Protein AF-A0A820IJF0-F1 (afdb_monomer_lite)

Radius of gyration: 36.73 Å; chains: 1; bounding box: 76×31×96 Å

Secondary structure (DSSP, 8-state):
--HHHH----------S--HHHHHHHHHTTS-S---SS----HHHHHHS--PPPSS------EEPPP------TTTTTTTS-HHHHHHHHHHHHHHHHHHHHHHHHH-TTGGGS-HHHHHHHHHHHHHHHHHT---S-----HHHHHHHHHHHHHHHHHHHHHHHHHHHHHHHHHHTT----THHHHTT-S-GGGEE---S---

pLDDT: mean 74.42, std 12.14, range [36.75, 90.94]

Organism: NCBI:txid392033

InterPro domains:
  IPR001320 Ionotropic glutamate receptor, C-terminal [PF00060] (83-187)
  IPR015683 Ionotropic glutamate receptor [PTHR18966] (17-190)

Structure (mmCIF, N/CA/C/O backbone):
data_AF-A0A820IJF0-F1
#
_entry.id   AF-A0A820IJF0-F1
#
loop_
_atom_site.group_PDB
_atom_site.id
_atom_site.type_symbol
_atom_site.label_atom_id
_atom_site.label_alt_id
_atom_site.label_comp_id
_atom_site.label_asym_id
_atom_site.label_entity_id
_atom_site.label_seq_id
_atom_site.pdbx_PDB_ins_code
_atom_site.Cartn_x
_atom_site.Cartn_y
_atom_site.Cartn_z
_atom_site.occupancy
_atom_site.B_iso_or_equiv
_atom_site.auth_seq_id
_atom_site.auth_comp_id
_atom_site.auth_asym_id
_atom_site.auth_atom_id
_atom_site.pdbx_PDB_model_num
ATOM 1 N N . LEU A 1 1 ? 43.095 -6.327 -26.801 1.00 54.34 1 LEU A N 1
ATOM 2 C CA . LEU A 1 1 ? 42.918 -7.787 -26.597 1.00 54.34 1 LEU A CA 1
ATOM 3 C C . LEU A 1 1 ? 42.281 -8.586 -27.766 1.00 54.34 1 LEU A C 1
ATOM 5 O O . LEU A 1 1 ? 42.379 -9.802 -27.696 1.00 54.34 1 LEU A O 1
ATOM 9 N N . PRO A 1 2 ? 41.732 -8.006 -28.858 1.00 56.22 2 PRO A N 1
ATOM 10 C CA . PRO A 1 2 ? 41.415 -8.774 -30.084 1.00 56.22 2 PRO A CA 1
ATOM 11 C C . PRO A 1 2 ? 42.527 -8.739 -31.156 1.00 56.22 2 PRO A C 1
ATOM 13 O O . PRO A 1 2 ? 42.764 -9.736 -31.829 1.00 56.22 2 PRO A O 1
ATOM 16 N N . GLN A 1 3 ? 43.290 -7.642 -31.241 1.00 56.78 3 GLN A N 1
ATOM 17 C CA . GLN A 1 3 ? 44.380 -7.449 -32.219 1.00 56.78 3 GLN A CA 1
ATOM 18 C C . GLN A 1 3 ? 45.473 -8.528 -32.128 1.00 56.78 3 GLN A C 1
ATOM 20 O O . GLN A 1 3 ? 45.912 -9.077 -33.132 1.00 56.78 3 GLN A O 1
ATOM 25 N N . LYS A 1 4 ? 45.842 -8.920 -30.899 1.00 57.88 4 LYS A N 1
ATOM 26 C CA . LYS A 1 4 ? 46.852 -9.960 -30.639 1.00 57.88 4 LYS A CA 1
ATOM 27 C C . LYS A 1 4 ? 46.418 -11.364 -31.099 1.00 57.88 4 LYS A C 1
ATOM 29 O O . LYS A 1 4 ? 47.271 -12.225 -31.264 1.00 57.88 4 LYS A O 1
ATOM 34 N N . LYS A 1 5 ? 45.113 -11.604 -31.291 1.00 65.81 5 LYS A N 1
ATOM 35 C CA . LYS A 1 5 ? 44.567 -12.895 -31.745 1.00 65.81 5 LYS A CA 1
ATOM 36 C C . LYS A 1 5 ? 44.461 -13.012 -33.267 1.00 65.81 5 LYS A C 1
ATOM 38 O O . LYS A 1 5 ? 44.467 -14.129 -33.763 1.00 65.81 5 LYS A O 1
ATOM 43 N N . MET A 1 6 ? 44.337 -11.896 -33.985 1.00 70.38 6 MET A N 1
ATOM 44 C CA . MET A 1 6 ? 44.054 -11.895 -35.427 1.00 70.38 6 MET A CA 1
ATOM 45 C C . MET A 1 6 ? 45.295 -11.663 -36.304 1.00 70.38 6 MET A C 1
ATOM 47 O O . MET A 1 6 ? 45.209 -11.807 -37.516 1.00 70.38 6 MET A O 1
ATOM 51 N N . GLY A 1 7 ? 46.449 -11.334 -35.713 1.00 76.25 7 GLY A N 1
ATOM 52 C CA . GLY A 1 7 ? 47.736 -11.328 -36.419 1.00 76.25 7 GLY A CA 1
ATOM 53 C C . GLY A 1 7 ? 47.941 -10.203 -37.444 1.00 76.25 7 GLY A C 1
ATOM 54 O O . GLY A 1 7 ? 48.924 -10.251 -38.175 1.00 76.25 7 GLY A O 1
ATOM 55 N N . PHE A 1 8 ? 47.065 -9.192 -37.491 1.00 80.56 8 PHE A N 1
ATOM 56 C CA . PHE A 1 8 ? 47.206 -8.020 -38.363 1.00 80.56 8 PHE A CA 1
ATOM 57 C C . PHE A 1 8 ? 47.509 -6.739 -37.573 1.00 80.56 8 PHE A C 1
ATOM 59 O O . PHE A 1 8 ? 47.164 -6.625 -36.393 1.00 80.56 8 PHE A O 1
ATOM 66 N N . ILE A 1 9 ? 48.143 -5.767 -38.238 1.00 81.06 9 ILE A N 1
ATOM 67 C CA . ILE A 1 9 ? 48.433 -4.431 -37.700 1.00 81.06 9 ILE A CA 1
ATOM 68 C C . ILE A 1 9 ? 47.353 -3.469 -38.228 1.00 81.06 9 ILE A C 1
ATOM 70 O O . ILE A 1 9 ? 47.373 -3.154 -39.416 1.00 81.06 9 ILE A O 1
ATOM 74 N N . PRO A 1 10 ? 46.385 -3.026 -37.403 1.00 81.12 10 PRO A N 1
ATOM 75 C CA . PRO A 1 10 ? 45.342 -2.105 -37.851 1.00 81.12 10 PRO A CA 1
ATOM 76 C C . PRO A 1 10 ? 45.850 -0.664 -37.955 1.00 81.12 10 PRO A C 1
ATOM 78 O O . PRO A 1 10 ? 46.514 -0.181 -37.038 1.00 81.12 10 PRO A O 1
ATOM 81 N N . ASN A 1 11 ? 45.430 0.052 -39.001 1.00 85.44 11 ASN A N 1
ATOM 82 C CA . ASN A 1 11 ? 45.408 1.514 -38.999 1.00 85.44 11 ASN A CA 1
ATOM 83 C C . ASN A 1 11 ? 44.021 1.980 -38.524 1.00 85.44 11 ASN A C 1
ATOM 85 O O . ASN A 1 11 ? 43.016 1.645 -39.147 1.00 85.44 11 ASN A O 1
ATOM 89 N N . ILE A 1 12 ? 43.954 2.675 -37.385 1.00 84.44 12 ILE A N 1
ATOM 90 C CA . ILE A 1 12 ? 42.685 3.046 -36.743 1.00 84.44 12 ILE A CA 1
ATOM 91 C C . ILE A 1 12 ? 42.437 4.533 -36.961 1.00 84.44 12 ILE A C 1
ATOM 93 O O . ILE A 1 12 ? 43.148 5.369 -36.406 1.00 84.44 12 ILE A O 1
ATOM 97 N N . GLU A 1 13 ? 41.380 4.853 -37.700 1.00 85.50 13 GLU A N 1
ATOM 98 C CA . GLU A 1 13 ? 40.914 6.224 -37.891 1.00 85.50 13 GLU A CA 1
ATOM 99 C C . GLU A 1 13 ? 39.589 6.449 -37.159 1.00 85.50 13 GLU A C 1
ATOM 101 O O . GLU A 1 13 ? 38.641 5.671 -37.278 1.00 85.50 13 GLU A O 1
ATOM 106 N N . LEU A 1 14 ? 39.522 7.529 -36.376 1.00 84.25 14 LEU A N 1
ATOM 107 C CA . LEU A 1 14 ? 38.300 7.940 -35.690 1.00 84.25 14 LEU A CA 1
ATOM 108 C C . LEU A 1 14 ? 37.485 8.843 -36.613 1.00 84.25 14 LEU A C 1
ATOM 110 O O . LEU A 1 14 ? 37.843 9.994 -36.855 1.00 84.25 14 LEU A O 1
ATOM 114 N N . ILE A 1 15 ? 36.363 8.323 -37.100 1.00 80.38 15 ILE A N 1
ATOM 115 C CA . ILE A 1 15 ? 35.443 9.079 -37.948 1.00 80.38 15 ILE A CA 1
ATOM 116 C C . ILE A 1 15 ? 34.428 9.788 -37.049 1.00 80.38 15 ILE A C 1
ATOM 118 O O . ILE A 1 15 ? 33.560 9.152 -36.452 1.00 80.38 15 ILE A O 1
ATOM 122 N N . SER A 1 16 ? 34.523 11.115 -36.956 1.00 74.50 16 SER A N 1
ATOM 123 C CA . SER A 1 16 ? 33.536 11.952 -36.272 1.00 74.50 16 SER A CA 1
ATOM 124 C C . SER A 1 16 ? 32.549 12.569 -37.272 1.00 74.50 16 SER A C 1
ATOM 126 O O . SER A 1 16 ? 32.881 12.821 -38.429 1.00 74.50 16 SER A O 1
ATOM 128 N N . ASN A 1 17 ? 31.313 12.810 -36.822 1.00 76.19 17 ASN A N 1
ATOM 129 C CA . ASN A 1 17 ? 30.288 13.558 -37.563 1.00 76.19 17 ASN A CA 1
ATOM 130 C C . ASN A 1 17 ? 29.801 12.926 -38.890 1.00 76.19 17 ASN A C 1
ATOM 132 O O . ASN A 1 17 ? 29.527 13.625 -39.866 1.00 76.19 17 ASN A O 1
ATOM 136 N N . ARG A 1 18 ? 29.676 11.595 -38.940 1.00 78.00 18 ARG A N 1
ATOM 137 C CA . ARG A 1 18 ? 29.050 10.871 -40.061 1.00 78.00 18 ARG A CA 1
ATOM 138 C C . ARG A 1 18 ? 27.869 10.028 -39.592 1.00 78.00 18 ARG A C 1
ATOM 140 O O . ARG A 1 18 ? 27.821 9.589 -38.446 1.00 78.00 18 ARG A O 1
ATOM 147 N N . THR A 1 19 ? 26.907 9.796 -40.483 1.00 82.19 19 THR A N 1
ATOM 148 C CA . THR A 1 19 ? 25.753 8.933 -40.201 1.00 82.19 19 THR A CA 1
ATOM 149 C C . THR A 1 19 ? 26.123 7.460 -40.369 1.00 82.19 19 THR A C 1
ATOM 151 O O . THR A 1 19 ? 26.931 7.102 -41.227 1.00 82.19 19 THR A O 1
ATOM 154 N N . TYR A 1 20 ? 25.477 6.575 -39.608 1.00 80.56 20 TYR A N 1
ATOM 155 C CA . TYR A 1 20 ? 25.693 5.124 -39.705 1.00 80.56 20 TYR A CA 1
AT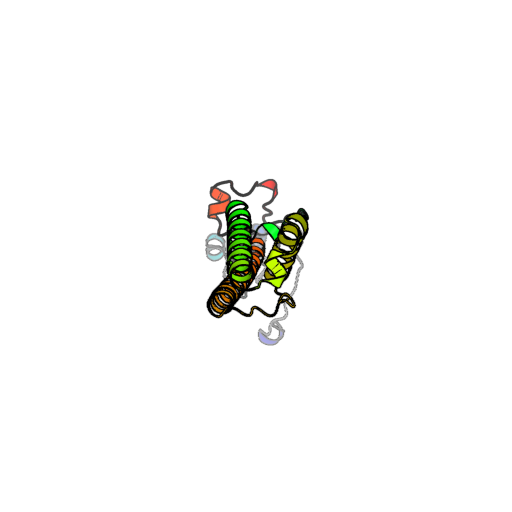OM 156 C C . TYR A 1 20 ? 25.466 4.546 -41.109 1.00 80.56 20 TYR A C 1
ATOM 158 O O . TYR A 1 20 ? 26.074 3.542 -41.464 1.00 80.56 20 TYR A O 1
ATOM 166 N N . THR A 1 21 ? 24.594 5.164 -41.910 1.00 80.31 21 THR A N 1
ATOM 167 C CA . THR A 1 21 ? 24.374 4.769 -43.308 1.00 80.31 21 THR A CA 1
ATOM 168 C C . THR A 1 21 ? 25.623 5.024 -44.145 1.00 80.31 21 THR A C 1
ATOM 170 O O . THR A 1 21 ? 26.098 4.112 -44.812 1.00 80.31 21 THR A O 1
ATOM 173 N N . SER A 1 22 ? 26.214 6.217 -44.017 1.00 83.06 22 SER A N 1
ATOM 174 C CA . SER A 1 22 ? 27.444 6.564 -44.735 1.00 83.06 22 SER A CA 1
ATOM 175 C C . SER A 1 22 ? 28.647 5.717 -44.308 1.00 83.06 22 SER A C 1
ATOM 177 O O . SER A 1 22 ? 29.531 5.468 -45.115 1.00 83.06 22 SER A O 1
ATOM 179 N N . LEU A 1 23 ? 28.673 5.224 -43.062 1.00 84.56 23 LEU A N 1
ATOM 180 C CA . LEU A 1 23 ? 29.701 4.282 -42.608 1.00 84.56 23 LEU A CA 1
ATOM 181 C C . LEU A 1 23 ? 29.607 2.940 -43.349 1.00 84.56 23 LEU A C 1
ATOM 183 O O . LEU A 1 23 ? 30.625 2.419 -43.788 1.00 84.56 23 LEU A O 1
ATOM 187 N N . GLY A 1 24 ? 28.396 2.405 -43.543 1.00 84.19 24 GLY A N 1
ATOM 188 C CA . GLY A 1 24 ? 28.200 1.176 -44.319 1.00 84.19 24 GLY A CA 1
ATOM 189 C C . GLY A 1 24 ? 28.651 1.318 -45.776 1.00 84.19 24 GLY A C 1
ATOM 190 O O . GLY A 1 24 ? 29.321 0.433 -46.296 1.00 84.19 24 GLY A O 1
ATOM 191 N N . GLU A 1 25 ? 28.359 2.462 -46.399 1.00 84.94 25 GLU A N 1
ATOM 192 C CA . GLU A 1 25 ? 28.761 2.760 -47.784 1.00 84.94 25 GLU A CA 1
ATOM 193 C C . GLU A 1 25 ? 30.285 2.856 -47.959 1.00 84.94 25 GLU A C 1
ATOM 195 O O . GLU A 1 25 ? 30.810 2.526 -49.018 1.00 84.94 25 GLU A O 1
ATOM 200 N N . LEU A 1 26 ? 31.025 3.286 -46.932 1.00 85.69 26 LEU A N 1
ATOM 201 C CA . LEU A 1 26 ? 32.489 3.339 -46.993 1.00 85.69 26 LEU A CA 1
ATOM 202 C C . LEU A 1 26 ? 33.128 1.942 -47.011 1.00 85.69 26 LEU A C 1
ATOM 204 O O . LEU A 1 26 ? 34.180 1.769 -47.623 1.00 85.69 26 LEU A O 1
ATOM 208 N N . VAL A 1 27 ? 32.495 0.957 -46.370 1.00 87.50 27 VAL A N 1
ATOM 209 C CA . VAL A 1 27 ? 32.927 -0.450 -46.437 1.00 87.50 27 VAL A CA 1
ATOM 210 C C . VAL A 1 27 ? 32.508 -1.072 -47.763 1.00 87.50 27 VAL A C 1
ATOM 212 O O . VAL A 1 27 ? 33.301 -1.768 -48.384 1.00 87.50 27 VAL A O 1
ATOM 215 N N . GLU A 1 28 ? 31.293 -0.776 -48.231 1.00 88.19 28 GLU A N 1
ATOM 216 C CA . GLU A 1 28 ? 30.792 -1.222 -49.540 1.00 88.19 28 GLU A CA 1
ATOM 217 C C . GLU A 1 28 ? 31.698 -0.745 -50.691 1.00 88.19 28 GLU A C 1
ATOM 219 O O . GLU A 1 28 ? 32.003 -1.512 -51.600 1.00 88.19 28 GLU A O 1
ATOM 224 N N . ASN A 1 29 ? 32.199 0.493 -50.611 1.00 89.12 29 ASN A N 1
ATOM 225 C CA . ASN A 1 29 ? 33.117 1.083 -51.591 1.00 89.12 29 ASN A CA 1
ATOM 226 C C . ASN A 1 29 ? 34.604 0.749 -51.348 1.00 89.12 29 ASN A C 1
ATOM 228 O O . ASN A 1 29 ? 35.468 1.370 -51.969 1.00 89.12 29 ASN A O 1
ATOM 232 N N . CYS A 1 30 ? 34.922 -0.184 -50.444 1.00 84.38 30 CYS A N 1
ATOM 233 C CA . CYS A 1 30 ? 36.290 -0.608 -50.115 1.00 84.38 30 CYS A CA 1
ATOM 234 C C . CYS A 1 30 ? 37.229 0.527 -49.648 1.00 84.38 30 CYS A C 1
ATOM 236 O O . CYS A 1 30 ? 38.439 0.455 -49.853 1.00 84.38 30 CYS A O 1
ATOM 238 N N . VAL A 1 31 ? 36.696 1.584 -49.022 1.00 86.69 31 VAL A N 1
ATOM 239 C CA . VAL A 1 31 ? 37.510 2.656 -48.414 1.00 86.69 31 VAL A CA 1
ATOM 240 C C . VAL A 1 31 ? 38.076 2.202 -47.065 1.00 86.69 31 VAL A C 1
ATOM 242 O O . VAL A 1 31 ? 39.203 2.547 -46.721 1.00 86.69 31 VAL A O 1
ATOM 245 N N . TYR A 1 32 ? 37.304 1.408 -46.318 1.00 86.81 32 TYR A N 1
ATOM 246 C CA . TYR A 1 32 ? 37.722 0.785 -45.062 1.00 86.81 32 TYR A CA 1
ATOM 247 C C . TYR A 1 32 ? 37.373 -0.705 -45.066 1.00 86.81 32 TYR A C 1
ATOM 249 O O . TYR A 1 32 ? 36.267 -1.076 -45.451 1.00 86.81 32 TYR A O 1
ATOM 257 N N . ASP A 1 33 ? 38.281 -1.547 -44.565 1.00 86.25 33 ASP A N 1
ATOM 258 C CA . ASP A 1 33 ? 38.076 -3.002 -44.526 1.00 86.25 33 ASP A CA 1
ATOM 259 C C . ASP A 1 33 ? 37.110 -3.439 -43.414 1.00 86.25 33 ASP A C 1
ATOM 261 O O . ASP A 1 33 ? 36.350 -4.395 -43.562 1.00 86.25 33 ASP A O 1
ATOM 265 N N . ILE A 1 34 ? 37.163 -2.764 -42.257 1.00 86.38 34 ILE A N 1
ATOM 266 C CA . ILE A 1 34 ? 36.396 -3.124 -41.059 1.00 86.38 34 ILE A CA 1
ATOM 267 C C . ILE A 1 34 ? 35.963 -1.856 -40.331 1.00 86.38 34 ILE A C 1
ATOM 269 O O . ILE A 1 34 ? 36.767 -0.959 -40.083 1.00 86.38 34 ILE A O 1
ATOM 273 N N . ILE A 1 35 ? 34.702 -1.828 -39.901 1.00 87.44 35 ILE A N 1
ATOM 274 C CA . ILE A 1 35 ? 34.180 -0.809 -38.989 1.00 87.44 35 ILE A CA 1
ATOM 275 C C . ILE A 1 35 ? 33.796 -1.460 -37.665 1.00 87.44 35 ILE A C 1
ATOM 277 O O . ILE A 1 35 ? 33.161 -2.513 -37.631 1.00 87.44 35 ILE A O 1
ATOM 281 N N . VAL A 1 36 ? 34.164 -0.805 -36.562 1.00 85.81 36 VAL A N 1
ATOM 282 C CA . VAL A 1 36 ? 33.840 -1.234 -35.199 1.00 85.81 36 VAL A CA 1
ATOM 283 C C . VAL A 1 36 ? 33.121 -0.096 -34.479 1.00 85.81 36 VAL A C 1
ATOM 285 O O . VAL A 1 36 ? 33.659 1.000 -34.357 1.00 85.81 36 VAL A O 1
ATOM 288 N N . GLY A 1 37 ? 31.910 -0.356 -33.991 1.00 83.50 37 GLY A N 1
ATOM 289 C CA . GLY A 1 37 ? 31.113 0.611 -33.237 1.00 83.50 37 GLY A CA 1
ATOM 290 C C . GLY A 1 37 ? 29.752 0.051 -32.828 1.00 83.50 37 GLY A C 1
ATOM 291 O O . GLY A 1 37 ? 29.425 -1.090 -33.157 1.00 83.50 37 GLY A O 1
ATOM 292 N N . ASP A 1 38 ? 28.956 0.868 -32.135 1.00 81.25 38 ASP A N 1
ATOM 293 C CA . ASP A 1 38 ? 27.549 0.572 -31.831 1.00 81.25 38 ASP A CA 1
ATOM 294 C C . ASP A 1 38 ? 26.711 0.683 -33.116 1.00 81.25 38 ASP A C 1
ATOM 296 O O . ASP A 1 38 ? 26.143 1.728 -33.439 1.00 81.25 38 ASP A O 1
ATOM 300 N N . ILE A 1 39 ? 26.738 -0.380 -33.922 1.00 82.31 39 ILE A N 1
ATOM 301 C CA . ILE A 1 39 ? 26.031 -0.469 -35.197 1.00 82.31 39 ILE A CA 1
ATOM 302 C C . ILE A 1 39 ? 24.960 -1.542 -35.076 1.00 82.31 39 ILE A C 1
ATOM 304 O O . ILE A 1 39 ? 25.240 -2.736 -34.998 1.00 82.31 39 ILE A O 1
ATOM 308 N N . THR A 1 40 ? 23.702 -1.111 -35.139 1.00 84.00 40 THR A N 1
ATOM 309 C CA . THR A 1 40 ? 22.573 -2.040 -35.195 1.00 84.00 40 THR A CA 1
ATOM 310 C C . THR A 1 40 ? 22.550 -2.781 -36.532 1.00 84.00 40 THR A C 1
ATOM 312 O O . THR A 1 40 ? 22.530 -2.161 -37.605 1.00 84.00 40 THR A O 1
ATOM 315 N N . VAL A 1 41 ? 22.506 -4.111 -36.450 1.00 84.19 41 VAL A N 1
ATOM 316 C CA . VAL A 1 41 ? 22.383 -5.008 -37.601 1.00 84.19 41 VAL A CA 1
ATOM 317 C C . VAL A 1 41 ? 20.938 -5.000 -38.094 1.00 84.19 41 VAL A C 1
ATOM 319 O O . VAL A 1 41 ? 20.037 -5.500 -37.425 1.00 84.19 41 VAL A O 1
ATOM 322 N N . THR A 1 42 ? 20.713 -4.437 -39.277 1.00 84.69 42 THR A N 1
ATOM 323 C CA . THR A 1 42 ? 19.405 -4.425 -39.948 1.00 84.69 42 THR A CA 1
ATOM 324 C C . THR A 1 42 ? 19.459 -5.248 -41.233 1.00 84.69 42 THR A C 1
ATOM 326 O O . THR A 1 42 ? 20.534 -5.439 -41.803 1.00 84.69 42 THR A O 1
ATOM 329 N N . ALA A 1 43 ? 18.306 -5.729 -41.712 1.00 86.50 43 ALA A N 1
ATOM 330 C CA . ALA A 1 43 ? 18.231 -6.537 -42.935 1.00 86.50 43 ALA A CA 1
ATOM 331 C C . ALA A 1 43 ? 18.833 -5.808 -44.151 1.00 86.50 43 ALA A C 1
ATOM 333 O O . ALA A 1 43 ? 19.700 -6.354 -44.824 1.00 86.50 43 ALA A O 1
ATOM 334 N N . VAL A 1 44 ? 18.467 -4.535 -44.341 1.00 86.69 44 VAL A N 1
ATOM 335 C CA . VAL A 1 44 ? 18.955 -3.684 -45.444 1.00 86.69 44 VAL A CA 1
ATOM 336 C C . VAL A 1 44 ? 20.476 -3.484 -45.401 1.00 86.69 44 VAL A C 1
ATOM 338 O O . VAL A 1 44 ? 21.118 -3.385 -46.440 1.00 86.69 44 VAL A O 1
ATOM 341 N N . ARG A 1 45 ? 21.085 -3.427 -44.207 1.00 85.12 45 ARG A N 1
ATOM 342 C CA . ARG A 1 45 ? 22.547 -3.291 -44.084 1.00 85.12 45 ARG A CA 1
ATOM 343 C C . ARG A 1 45 ? 23.271 -4.609 -44.324 1.00 85.12 45 ARG A C 1
ATOM 345 O O . ARG A 1 45 ? 24.342 -4.597 -44.916 1.00 85.12 45 ARG A O 1
ATOM 352 N N . ARG A 1 46 ? 22.697 -5.732 -43.883 1.00 87.31 46 ARG A N 1
ATOM 353 C CA . ARG A 1 46 ? 23.287 -7.067 -44.064 1.00 87.31 46 ARG A CA 1
ATOM 354 C C . ARG A 1 46 ? 23.349 -7.494 -45.536 1.00 87.31 46 ARG A C 1
ATOM 356 O O . ARG A 1 46 ? 24.1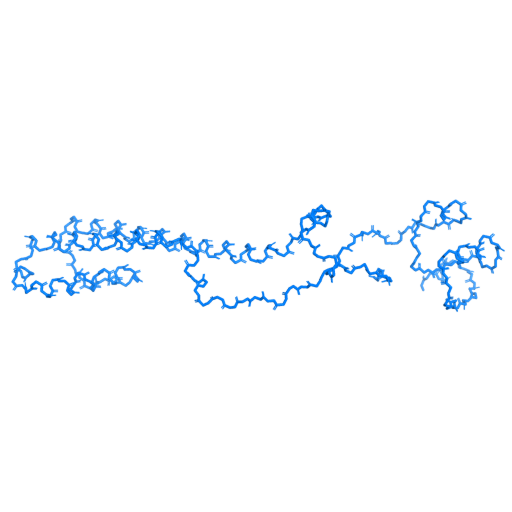94 -8.308 -45.880 1.00 87.31 46 ARG A O 1
ATOM 363 N N . GLU A 1 47 ? 22.485 -6.947 -46.388 1.00 87.94 47 GLU A N 1
ATOM 364 C CA . GLU A 1 47 ? 22.538 -7.170 -47.840 1.00 87.94 47 GLU A CA 1
ATOM 365 C C . GLU A 1 47 ? 23.768 -6.517 -48.493 1.00 87.94 47 GLU A C 1
ATOM 367 O O . GLU A 1 47 ? 24.313 -7.056 -49.450 1.00 87.94 47 GLU A O 1
ATOM 372 N N . LYS A 1 48 ? 24.229 -5.385 -47.947 1.00 86.06 48 LYS A N 1
ATOM 373 C CA . LYS A 1 48 ? 25.336 -4.594 -48.502 1.00 86.06 48 LYS A CA 1
ATOM 374 C C . LYS A 1 48 ? 26.697 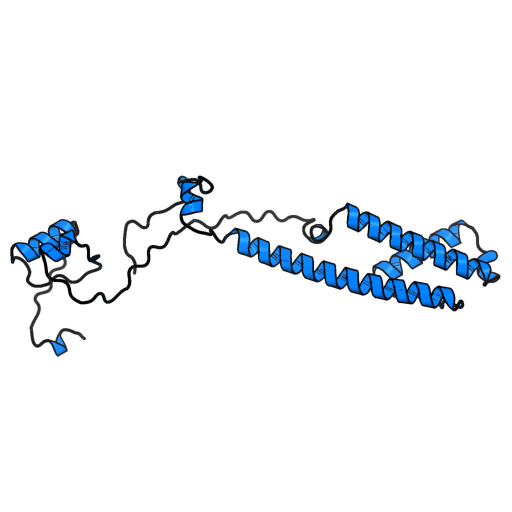-4.948 -47.912 1.00 86.06 48 LYS A C 1
ATOM 376 O O . LYS A 1 48 ? 27.701 -4.908 -48.612 1.00 86.06 48 LYS A O 1
ATOM 381 N N . VAL A 1 49 ? 26.743 -5.268 -46.617 1.00 88.25 49 VAL A N 1
ATOM 382 C CA . VAL A 1 49 ? 27.991 -5.550 -45.892 1.00 88.25 49 VAL A CA 1
ATOM 383 C C . VAL A 1 49 ? 27.835 -6.739 -44.942 1.00 88.25 49 VAL A C 1
ATOM 385 O O . VAL A 1 49 ? 26.780 -6.958 -44.341 1.00 88.25 49 VAL A O 1
ATOM 388 N N . GLY A 1 50 ? 28.913 -7.510 -44.780 1.00 88.06 50 GLY A N 1
ATOM 389 C CA . GLY A 1 50 ? 28.962 -8.635 -43.848 1.00 88.06 50 GLY A CA 1
ATOM 390 C C . GLY A 1 50 ? 29.025 -8.176 -42.388 1.00 88.06 50 GLY A C 1
ATOM 391 O O . GLY A 1 50 ? 29.781 -7.271 -42.047 1.00 88.06 50 GLY A O 1
ATOM 392 N N . PHE A 1 51 ? 28.260 -8.830 -41.510 1.00 88.69 51 PHE A N 1
ATOM 393 C CA . PHE A 1 51 ? 28.287 -8.590 -40.062 1.00 88.69 51 PHE A CA 1
ATOM 394 C C . PHE A 1 51 ? 28.744 -9.839 -39.312 1.00 88.69 51 PHE A C 1
ATOM 396 O O . PHE A 1 51 ? 28.340 -10.954 -39.648 1.00 88.69 51 PHE A O 1
ATOM 403 N N . SER A 1 52 ? 29.527 -9.645 -38.251 1.00 87.50 52 SER A N 1
ATOM 404 C CA . SER A 1 52 ? 29.811 -10.690 -37.268 1.00 87.50 52 SER A CA 1
ATOM 405 C C . SER A 1 52 ? 28.580 -10.996 -36.402 1.00 87.50 52 SER A C 1
ATOM 407 O O . SER A 1 52 ? 27.557 -10.305 -36.455 1.00 87.50 52 SER A O 1
ATOM 409 N N . GLN A 1 53 ? 28.666 -12.058 -35.595 1.00 84.56 53 GLN A N 1
ATOM 410 C CA . GLN A 1 53 ? 27.650 -12.333 -34.582 1.00 84.56 53 GLN A CA 1
ATOM 411 C C . GLN A 1 53 ? 27.574 -11.163 -33.590 1.00 84.56 53 GLN A C 1
ATOM 413 O O . GLN A 1 53 ? 28.601 -10.676 -33.113 1.00 84.56 53 GLN A O 1
ATOM 418 N N . GLY A 1 54 ? 26.350 -10.720 -33.294 1.00 79.31 54 GLY A N 1
ATOM 419 C CA . GLY A 1 54 ? 26.110 -9.638 -32.346 1.00 79.31 54 GLY A CA 1
ATOM 420 C C . GLY A 1 54 ? 26.668 -9.981 -30.966 1.00 79.31 54 GLY A C 1
ATOM 421 O O . GLY A 1 54 ? 26.451 -11.078 -30.460 1.00 79.31 54 GLY A O 1
ATOM 422 N N . ILE A 1 55 ? 27.396 -9.033 -30.377 1.00 76.12 55 ILE A N 1
ATOM 423 C CA . ILE A 1 55 ? 27.945 -9.151 -29.018 1.00 76.12 55 ILE A CA 1
ATOM 424 C C . ILE A 1 55 ? 26.870 -8.795 -27.976 1.00 76.12 55 ILE A C 1
ATOM 426 O O . ILE A 1 55 ? 26.897 -9.305 -26.860 1.00 76.12 55 ILE A O 1
ATOM 430 N N . PHE A 1 56 ? 25.904 -7.956 -28.366 1.00 76.81 56 PHE A N 1
ATOM 431 C CA . PHE A 1 56 ? 24.794 -7.505 -27.535 1.00 76.81 56 PHE A CA 1
ATOM 432 C C . PHE A 1 56 ? 23.456 -7.878 -28.172 1.00 76.81 56 PHE A C 1
ATOM 434 O O . PHE A 1 56 ? 23.256 -7.715 -29.378 1.00 76.81 56 PHE A O 1
ATOM 441 N N . GLU A 1 57 ? 22.530 -8.360 -27.349 1.00 73.00 57 GLU A N 1
ATOM 442 C CA . GLU A 1 57 ? 21.138 -8.544 -27.741 1.00 73.00 57 GLU A CA 1
ATOM 443 C C . GLU A 1 57 ? 20.397 -7.210 -27.610 1.00 73.00 57 GLU A C 1
ATOM 445 O O . GLU A 1 57 ? 20.253 -6.657 -26.516 1.00 73.00 57 GLU A O 1
ATOM 450 N N . ASN A 1 58 ? 19.906 -6.682 -28.732 1.00 66.88 58 ASN A N 1
ATOM 451 C CA . ASN A 1 58 ? 19.095 -5.471 -28.716 1.00 66.88 58 ASN A CA 1
ATOM 452 C C . ASN A 1 58 ? 17.738 -5.767 -28.066 1.00 66.88 58 ASN A C 1
ATOM 454 O O . ASN A 1 58 ? 16.878 -6.410 -28.664 1.00 66.88 58 ASN A O 1
ATOM 458 N N . SER A 1 59 ? 17.523 -5.237 -26.860 1.00 65.88 59 SER A N 1
ATOM 459 C CA . SER A 1 59 ? 16.200 -5.155 -26.236 1.00 65.88 59 SER A CA 1
ATOM 460 C C . SER A 1 59 ? 15.719 -3.708 -26.282 1.00 65.88 59 SER A C 1
ATOM 462 O O . SER A 1 59 ? 16.379 -2.808 -25.765 1.00 65.88 59 SER A O 1
ATOM 464 N N . LEU A 1 60 ? 14.572 -3.463 -26.920 1.00 70.12 60 LEU A N 1
ATOM 465 C CA . LEU A 1 60 ? 13.941 -2.145 -26.885 1.00 70.12 60 LEU A CA 1
ATOM 466 C C . LEU A 1 60 ? 13.484 -1.858 -25.454 1.00 70.12 60 LEU A C 1
ATOM 468 O O . LEU A 1 60 ? 12.726 -2.631 -24.868 1.00 70.12 60 LEU A O 1
ATOM 472 N N . ARG A 1 61 ? 13.940 -0.738 -24.894 1.00 66.19 61 ARG A N 1
ATOM 473 C CA . ARG A 1 61 ? 13.564 -0.285 -23.553 1.00 66.19 61 ARG A CA 1
ATOM 474 C C . ARG A 1 61 ? 12.978 1.111 -23.637 1.00 66.19 61 ARG A C 1
ATOM 476 O O . ARG A 1 61 ? 13.507 1.976 -24.327 1.00 66.19 61 ARG A O 1
ATOM 483 N N . ILE A 1 62 ? 11.881 1.319 -22.920 1.00 69.12 62 ILE A N 1
ATOM 484 C CA . ILE A 1 62 ? 11.228 2.620 -22.804 1.00 69.12 62 ILE A CA 1
ATOM 485 C C . ILE A 1 62 ? 11.697 3.251 -21.497 1.00 69.12 62 ILE A C 1
ATOM 487 O O . ILE A 1 62 ? 11.605 2.629 -20.438 1.00 69.12 62 ILE A O 1
ATOM 491 N N . VAL A 1 63 ? 12.196 4.482 -21.572 1.00 70.62 63 VAL A N 1
ATOM 492 C CA . VAL A 1 63 ? 12.616 5.259 -20.403 1.00 70.62 63 VAL A CA 1
ATOM 493 C C . VAL A 1 63 ? 11.589 6.358 -20.159 1.00 70.62 63 VAL A C 1
ATOM 495 O O . VAL A 1 63 ? 11.202 7.074 -21.081 1.00 70.62 63 VAL A O 1
ATOM 498 N N . MET A 1 64 ? 11.148 6.494 -18.909 1.00 66.81 64 MET A N 1
ATOM 499 C CA . MET A 1 64 ? 10.207 7.532 -18.500 1.00 66.81 64 MET A CA 1
ATOM 500 C C . MET A 1 64 ? 10.687 8.260 -17.249 1.00 66.81 64 MET A C 1
ATOM 502 O O . MET A 1 64 ? 11.376 7.694 -16.398 1.00 66.81 64 MET A O 1
ATOM 506 N N . GLN A 1 65 ? 10.276 9.517 -17.111 1.00 66.69 65 GLN A N 1
ATOM 507 C CA . GLN A 1 65 ? 10.547 10.292 -15.909 1.00 66.69 65 GLN A CA 1
ATOM 508 C C . GLN A 1 65 ? 9.683 9.795 -14.741 1.00 66.69 65 GLN A C 1
ATOM 510 O O . GLN A 1 65 ? 8.453 9.766 -14.835 1.00 66.69 65 GLN A O 1
ATOM 515 N N . LYS A 1 66 ? 10.321 9.459 -13.613 1.00 63.84 66 LYS A N 1
ATOM 516 C CA . LYS A 1 66 ? 9.624 9.143 -12.358 1.00 63.84 66 LYS A CA 1
ATOM 517 C C . LYS A 1 66 ? 8.775 10.341 -11.923 1.00 63.84 66 LYS A C 1
ATOM 519 O O . LYS A 1 66 ? 9.274 11.463 -11.856 1.00 63.84 66 LYS A O 1
ATOM 524 N N . THR A 1 67 ? 7.500 10.117 -11.610 1.00 62.12 67 THR A N 1
ATOM 525 C CA . THR A 1 67 ? 6.610 11.177 -11.118 1.00 62.12 67 THR A CA 1
ATOM 526 C C . THR A 1 67 ? 7.091 11.698 -9.756 1.00 62.12 67 THR A C 1
ATOM 528 O O . THR A 1 67 ? 7.233 10.894 -8.834 1.00 62.12 67 THR A O 1
ATOM 531 N N . PRO A 1 68 ? 7.320 13.016 -9.597 1.00 53.91 68 PRO A N 1
ATOM 532 C CA . PRO A 1 68 ? 7.912 13.577 -8.379 1.00 53.91 68 PRO A CA 1
ATOM 533 C C . PRO A 1 68 ? 6.930 13.791 -7.213 1.00 53.91 68 PRO A C 1
ATOM 535 O O . PRO A 1 68 ? 7.354 14.231 -6.151 1.00 53.91 68 PRO A O 1
ATOM 538 N N . TYR A 1 69 ? 5.639 13.480 -7.363 1.00 53.12 69 TYR A N 1
ATOM 539 C CA . TYR A 1 69 ? 4.637 13.805 -6.345 1.00 53.12 69 TYR A CA 1
ATOM 540 C C . TYR A 1 69 ? 4.072 12.562 -5.664 1.00 53.12 69 TYR A C 1
ATOM 542 O O . TYR A 1 69 ? 3.119 11.953 -6.144 1.00 53.12 69 TYR A O 1
ATOM 550 N N . THR A 1 70 ? 4.619 12.244 -4.494 1.00 59.81 70 THR A N 1
ATOM 551 C CA . THR A 1 70 ? 3.863 11.541 -3.458 1.00 59.81 70 THR A CA 1
ATOM 552 C C . THR A 1 70 ? 3.284 12.624 -2.554 1.00 59.81 70 THR A C 1
ATOM 554 O O . THR A 1 70 ? 4.009 13.207 -1.751 1.00 59.81 70 THR A O 1
ATOM 557 N N . GLN A 1 71 ? 2.006 12.969 -2.723 1.00 60.59 71 GLN A N 1
ATOM 558 C CA . GLN A 1 71 ? 1.332 13.816 -1.738 1.00 60.59 71 GLN A CA 1
ATOM 559 C C . GLN A 1 71 ? 1.320 13.063 -0.403 1.00 60.59 71 GLN A C 1
ATOM 561 O O . GLN A 1 71 ? 0.943 11.890 -0.359 1.00 60.59 71 GLN A O 1
ATOM 566 N N . ILE A 1 72 ? 1.791 13.714 0.662 1.00 63.44 72 ILE A N 1
ATOM 567 C CA . ILE A 1 72 ? 1.747 13.155 2.013 1.00 63.44 72 ILE A CA 1
ATOM 568 C C . ILE A 1 72 ? 0.293 13.235 2.462 1.00 63.44 72 ILE A C 1
ATOM 570 O O . ILE A 1 72 ? -0.206 14.308 2.794 1.00 63.44 72 ILE A O 1
ATOM 574 N N . ASP A 1 73 ? -0.394 12.103 2.418 1.00 73.56 73 ASP A N 1
ATOM 575 C CA . ASP A 1 73 ? -1.758 11.995 2.910 1.00 73.56 73 ASP A CA 1
ATOM 576 C C . ASP A 1 73 ? -1.710 11.692 4.413 1.00 73.56 73 ASP A C 1
ATOM 578 O O . ASP A 1 73 ? -1.328 10.598 4.832 1.00 73.56 73 ASP A O 1
ATOM 582 N N . LEU A 1 74 ? -2.050 12.688 5.235 1.00 76.25 74 LEU A N 1
ATOM 583 C CA . LEU A 1 74 ? -2.033 12.575 6.699 1.00 76.25 74 LEU A CA 1
ATOM 584 C C . LEU A 1 74 ? -3.017 11.514 7.212 1.00 76.25 74 LEU A C 1
ATOM 586 O O . LEU A 1 74 ? -2.832 10.999 8.309 1.00 76.25 74 LEU A O 1
ATOM 590 N N . LEU A 1 75 ? -4.032 11.161 6.417 1.00 80.12 75 LEU A N 1
ATOM 591 C CA . LEU A 1 75 ? -5.037 10.147 6.740 1.00 80.12 75 LEU A CA 1
ATOM 592 C C . LEU A 1 75 ? -4.790 8.820 6.006 1.00 80.12 75 LEU A C 1
ATOM 594 O O . LEU A 1 75 ? -5.654 7.942 6.020 1.00 80.12 75 LEU A O 1
ATOM 598 N N . ALA A 1 76 ? -3.602 8.623 5.418 1.00 76.50 76 ALA A N 1
ATOM 599 C CA . ALA A 1 76 ? -3.240 7.376 4.741 1.00 76.50 76 ALA A CA 1
ATOM 600 C C . ALA A 1 76 ? -3.383 6.138 5.643 1.00 76.50 76 ALA A C 1
ATOM 602 O O . ALA A 1 76 ? -3.655 5.048 5.149 1.00 76.50 76 ALA A O 1
ATOM 603 N N . PHE A 1 77 ? -3.249 6.308 6.961 1.00 77.25 77 PHE A N 1
ATOM 604 C CA . PHE A 1 77 ? -3.421 5.234 7.939 1.00 77.25 77 PHE A CA 1
ATOM 605 C C . PHE A 1 77 ? -4.880 4.763 8.089 1.00 77.25 77 PHE A C 1
ATOM 607 O O . PHE A 1 77 ? -5.108 3.639 8.514 1.00 77.25 77 PHE A O 1
ATOM 614 N N . LEU A 1 78 ? -5.880 5.574 7.724 1.00 79.94 78 LEU A N 1
ATOM 615 C CA . LEU A 1 78 ? -7.296 5.173 7.769 1.00 79.94 78 LEU A CA 1
ATOM 616 C C . LEU A 1 78 ? -7.753 4.459 6.498 1.00 79.94 78 LEU A C 1
ATOM 618 O O . LEU A 1 78 ? -8.771 3.773 6.519 1.00 79.94 78 LEU A O 1
ATOM 622 N N . ARG A 1 79 ? -6.994 4.595 5.408 1.00 79.12 79 ARG A N 1
ATOM 623 C CA . ARG A 1 79 ? -7.285 4.024 4.088 1.00 79.12 79 ARG A CA 1
ATOM 624 C C . ARG A 1 79 ? -7.490 2.498 4.040 1.00 79.12 79 ARG A C 1
ATOM 626 O O . ARG A 1 79 ? -8.333 2.082 3.246 1.00 79.12 79 ARG A O 1
ATOM 633 N N . PRO A 1 80 ? -6.819 1.672 4.873 1.00 80.31 80 PRO A N 1
ATOM 634 C CA . PRO A 1 80 ? -6.963 0.215 4.827 1.00 80.31 80 PRO A CA 1
ATOM 635 C C . PRO A 1 80 ? -8.384 -0.287 5.105 1.00 80.31 80 PRO A C 1
ATOM 637 O O . PRO A 1 80 ? -8.723 -1.409 4.724 1.00 80.31 80 PRO A O 1
ATOM 640 N N . PHE A 1 81 ? -9.218 0.526 5.765 1.00 83.00 81 PHE A N 1
ATOM 641 C CA . PHE A 1 81 ? -10.622 0.226 6.020 1.00 83.00 81 PHE A CA 1
ATOM 642 C C . PHE A 1 81 ? -11.532 1.357 5.546 1.00 83.00 81 PHE A C 1
ATOM 644 O O . PHE A 1 81 ? -11.286 2.539 5.762 1.00 83.00 81 PHE A O 1
ATOM 651 N N . THR A 1 82 ? -12.655 0.981 4.935 1.00 86.19 82 THR A N 1
ATOM 652 C CA . THR A 1 82 ? -13.701 1.947 4.575 1.00 86.19 82 THR A CA 1
ATOM 653 C C . THR A 1 82 ? -14.324 2.579 5.822 1.00 86.19 82 THR A C 1
ATOM 655 O O . THR A 1 82 ? -14.436 1.927 6.861 1.00 86.19 82 THR A O 1
ATOM 658 N N . LEU A 1 83 ? -14.810 3.820 5.708 1.00 85.75 83 LEU A N 1
ATOM 659 C CA . LEU A 1 83 ? -15.523 4.507 6.796 1.00 85.75 83 LEU A CA 1
ATOM 660 C C . LEU A 1 83 ? -16.692 3.678 7.356 1.00 85.75 83 LEU A C 1
ATOM 662 O O . LEU A 1 83 ? -16.909 3.658 8.563 1.00 85.75 83 LEU A O 1
ATOM 666 N N . ASN A 1 84 ? -17.393 2.929 6.501 1.00 89.50 84 ASN A N 1
ATOM 667 C CA . ASN A 1 84 ? -18.484 2.047 6.920 1.00 89.50 84 ASN A CA 1
ATOM 668 C C . ASN A 1 84 ? -18.004 0.935 7.865 1.00 89.50 84 ASN A C 1
ATOM 670 O O . ASN A 1 84 ? -18.681 0.630 8.843 1.00 89.50 84 ASN A O 1
ATOM 674 N N . LEU A 1 85 ? -16.830 0.349 7.603 1.00 89.94 85 LEU A N 1
ATOM 675 C CA . LEU A 1 85 ? -16.242 -0.669 8.477 1.00 89.94 85 LEU A CA 1
ATOM 676 C C . LEU A 1 85 ? -15.775 -0.067 9.801 1.00 89.94 85 LEU A C 1
ATOM 678 O O . LEU A 1 85 ? -16.005 -0.667 10.844 1.00 89.94 85 LEU A O 1
ATOM 682 N N . TRP A 1 86 ? -15.192 1.133 9.784 1.00 88.69 86 TRP A N 1
ATOM 683 C CA . TRP A 1 86 ? -14.838 1.847 11.014 1.00 88.69 86 TRP A CA 1
ATOM 684 C C . TRP A 1 86 ? -16.057 2.093 11.908 1.00 88.69 86 TRP A C 1
ATOM 686 O O . TRP A 1 86 ? -16.011 1.814 13.106 1.00 88.69 86 TRP A O 1
ATOM 696 N N . LEU A 1 87 ? -17.166 2.551 11.321 1.00 89.50 87 LEU A N 1
ATOM 697 C CA . LEU A 1 87 ? -18.427 2.734 12.040 1.00 89.50 87 LEU A CA 1
ATOM 698 C C . LEU A 1 87 ? -18.986 1.406 12.562 1.00 89.50 87 LEU A C 1
ATOM 700 O O . LEU A 1 87 ? -19.461 1.354 13.693 1.00 89.50 87 LEU A O 1
ATOM 704 N N . LEU A 1 88 ? -18.891 0.328 11.779 1.00 90.44 88 LEU A N 1
ATOM 705 C CA . LEU A 1 88 ? -19.327 -1.003 12.199 1.00 90.44 88 LEU A CA 1
ATOM 706 C C . LEU A 1 88 ? -18.506 -1.530 13.385 1.00 90.44 88 LEU A C 1
ATOM 708 O O . LEU A 1 88 ? -19.083 -2.074 14.327 1.00 90.44 88 LEU A O 1
ATOM 712 N N . ILE A 1 89 ? -17.182 -1.348 13.370 1.00 88.88 89 ILE A N 1
ATOM 713 C CA . ILE A 1 89 ? -16.292 -1.727 14.477 1.00 88.88 89 ILE A CA 1
ATOM 714 C C . ILE A 1 89 ? -16.679 -0.943 15.731 1.00 88.88 89 ILE A C 1
ATOM 716 O O . ILE A 1 89 ? -16.887 -1.551 16.777 1.00 88.88 89 ILE A O 1
ATOM 720 N N . LEU A 1 90 ? -16.846 0.379 15.622 1.00 87.00 90 LEU A N 1
ATOM 721 C CA . LEU A 1 90 ? -17.235 1.236 16.745 1.00 87.00 90 LEU A CA 1
ATOM 722 C C . LEU A 1 90 ? -18.614 0.859 17.307 1.00 87.00 90 LEU A C 1
ATOM 724 O O . LEU A 1 90 ? -18.782 0.773 18.520 1.00 87.00 90 LEU A O 1
ATOM 728 N N . ALA A 1 91 ? -19.591 0.579 16.443 1.00 88.62 91 ALA A N 1
ATOM 729 C CA . ALA A 1 91 ? -20.919 0.141 16.862 1.00 88.62 91 ALA A CA 1
ATOM 730 C C . ALA A 1 91 ? -20.881 -1.228 17.562 1.00 88.62 91 ALA A C 1
ATOM 732 O O . ALA A 1 91 ? -21.511 -1.406 18.602 1.00 88.62 91 ALA A O 1
ATOM 733 N N . THR A 1 92 ? -20.116 -2.184 17.027 1.00 87.94 92 THR A N 1
ATOM 734 C CA . THR A 1 92 ? -20.010 -3.546 17.577 1.00 87.94 92 THR A CA 1
ATOM 735 C C . THR A 1 92 ? -19.291 -3.553 18.926 1.00 87.94 92 THR A C 1
ATOM 737 O O . THR A 1 92 ? -19.731 -4.235 19.856 1.00 87.94 92 THR A O 1
ATOM 740 N N . THR A 1 93 ? -18.218 -2.771 19.075 1.00 84.00 93 THR A N 1
ATOM 741 C CA . THR A 1 93 ? -17.497 -2.641 20.351 1.00 84.00 93 THR A CA 1
ATOM 742 C C . THR A 1 93 ? -18.348 -1.935 21.402 1.00 84.00 93 THR A C 1
ATOM 744 O O . THR A 1 93 ? -18.428 -2.430 22.525 1.00 84.00 93 THR A O 1
ATOM 747 N N . MET A 1 94 ? -19.065 -0.861 21.043 1.00 85.06 94 MET A N 1
ATOM 748 C CA . MET A 1 94 ? -20.013 -0.211 21.958 1.00 85.06 94 MET A CA 1
ATOM 749 C C . MET A 1 94 ? -21.132 -1.153 22.396 1.00 85.06 94 MET A C 1
ATOM 751 O O . MET A 1 94 ? -21.426 -1.236 23.586 1.00 85.06 94 MET A O 1
ATOM 755 N N . LEU A 1 95 ? -21.749 -1.881 21.462 1.00 86.44 95 LEU A N 1
ATOM 756 C CA . LEU A 1 95 ? -22.839 -2.806 21.771 1.00 86.44 95 LEU A CA 1
ATOM 757 C C . LEU A 1 95 ? -22.356 -3.909 22.721 1.00 86.44 95 LEU A C 1
ATOM 759 O O . LEU A 1 95 ? -23.016 -4.194 23.719 1.00 86.44 95 LEU A O 1
ATOM 763 N N . THR A 1 96 ? -21.172 -4.469 22.471 1.00 83.75 96 THR A N 1
ATOM 764 C CA . THR A 1 96 ? -20.575 -5.496 23.338 1.00 83.75 96 THR A CA 1
ATOM 765 C C . THR A 1 96 ? -20.239 -4.942 24.726 1.00 83.75 96 THR A C 1
ATOM 767 O O . THR A 1 96 ? -20.523 -5.597 25.727 1.00 83.75 96 THR A O 1
ATOM 770 N N . GLY A 1 97 ? -19.714 -3.714 24.814 1.00 80.44 97 GLY A N 1
ATOM 771 C CA . GLY A 1 97 ? -19.471 -3.028 26.087 1.00 80.44 97 GLY A CA 1
ATOM 772 C C . GLY A 1 97 ? -20.756 -2.792 26.888 1.00 80.44 97 GLY A C 1
ATOM 773 O O . GLY A 1 97 ? -20.804 -3.095 28.078 1.00 80.44 97 GLY A O 1
ATOM 774 N N . ILE A 1 98 ? -21.828 -2.336 26.230 1.00 80.56 98 ILE A N 1
ATOM 775 C CA . ILE A 1 98 ? -23.149 -2.151 26.852 1.00 80.56 98 ILE A CA 1
ATOM 776 C C . ILE A 1 98 ? -23.704 -3.485 27.364 1.00 80.56 98 ILE A C 1
ATOM 778 O O . ILE A 1 98 ? -24.221 -3.535 28.480 1.00 80.56 98 ILE A O 1
ATOM 782 N N . LEU A 1 99 ? -23.582 -4.565 26.584 1.00 83.56 99 LEU A N 1
ATOM 783 C CA . LEU A 1 99 ? -24.006 -5.901 27.007 1.00 83.56 99 LEU A CA 1
ATOM 784 C C . LEU A 1 99 ? -23.248 -6.351 28.257 1.00 83.56 99 LEU A C 1
ATOM 786 O O . LEU A 1 99 ? -23.882 -6.733 29.236 1.00 83.56 99 LEU A O 1
ATOM 790 N N . ILE A 1 100 ? -21.917 -6.254 28.264 1.00 79.19 100 ILE A N 1
ATOM 791 C CA . ILE A 1 100 ? -21.096 -6.638 29.422 1.00 79.19 100 ILE A CA 1
ATOM 792 C C . ILE A 1 100 ? -21.497 -5.824 30.657 1.00 79.19 100 ILE A C 1
ATOM 794 O O . ILE A 1 100 ? -21.768 -6.405 31.706 1.00 79.19 100 ILE A O 1
ATOM 798 N N . CYS A 1 101 ? -21.655 -4.503 30.530 1.00 74.69 101 CYS A N 1
ATOM 799 C CA . CYS A 1 101 ? -22.118 -3.660 31.632 1.00 74.69 101 CYS A CA 1
ATOM 800 C C . CYS A 1 101 ? -23.530 -4.024 32.115 1.00 74.69 101 CYS A C 1
ATOM 802 O O . CYS A 1 101 ? -23.801 -3.952 33.315 1.00 74.69 101 CYS A O 1
ATOM 804 N N . PHE A 1 102 ? -24.437 -4.417 31.218 1.00 76.56 102 PHE A N 1
ATOM 805 C CA . PHE A 1 102 ? -25.781 -4.853 31.590 1.00 76.56 102 PHE A CA 1
ATOM 806 C C . PHE A 1 102 ? -25.763 -6.184 32.356 1.00 76.56 102 PHE A C 1
ATOM 808 O O . PHE A 1 102 ? -26.392 -6.282 33.412 1.00 76.56 102 PHE A O 1
ATOM 815 N N . LEU A 1 103 ? -25.004 -7.172 31.869 1.00 77.00 103 LEU A N 1
ATOM 816 C CA . LEU A 1 103 ? -24.820 -8.464 32.535 1.00 77.00 103 LEU A CA 1
ATOM 817 C C . LEU A 1 103 ? -24.192 -8.296 33.926 1.00 77.00 103 LEU A C 1
ATOM 819 O O . LEU A 1 103 ? -24.712 -8.811 34.914 1.00 77.00 103 LEU A O 1
ATOM 823 N N . GLU A 1 104 ? -23.129 -7.503 34.028 1.00 72.81 104 GLU A N 1
ATOM 824 C CA . GLU A 1 104 ? -22.415 -7.275 35.286 1.00 72.81 104 GLU A CA 1
ATOM 825 C C . GLU A 1 104 ? -23.275 -6.496 36.301 1.00 72.81 104 GLU A C 1
ATOM 827 O O . GLU A 1 104 ? -23.236 -6.769 37.503 1.00 72.81 104 GLU A O 1
ATOM 832 N N . ARG A 1 105 ? -24.124 -5.566 35.834 1.00 70.56 105 ARG A N 1
ATOM 833 C CA . ARG A 1 105 ? -25.091 -4.835 36.676 1.00 70.56 105 ARG A CA 1
ATOM 834 C C . ARG A 1 105 ? -26.192 -5.737 37.235 1.00 70.56 105 ARG A C 1
ATOM 836 O O . ARG A 1 105 ? -26.722 -5.442 38.311 1.00 70.56 105 ARG A O 1
ATOM 843 N N . GLN A 1 106 ? -26.568 -6.796 36.519 1.00 67.94 106 GLN A N 1
ATOM 844 C CA . GLN A 1 106 ? -27.596 -7.731 36.973 1.00 67.94 106 GLN A CA 1
ATOM 845 C C . GLN A 1 106 ? -27.102 -8.570 38.163 1.00 67.94 106 GLN A C 1
ATOM 847 O O . GLN A 1 106 ? -27.866 -8.805 39.102 1.00 67.94 106 GLN A O 1
ATOM 852 N N . GLU A 1 107 ? -25.824 -8.953 38.160 1.00 64.06 107 GLU A N 1
ATOM 853 C CA . GLU A 1 107 ? -25.218 -9.819 39.180 1.00 64.06 107 GLU A CA 1
ATOM 854 C C . GLU A 1 107 ? -24.577 -9.053 40.352 1.00 64.06 107 GLU A C 1
ATOM 856 O O . GLU A 1 107 ? -24.729 -9.454 41.509 1.00 64.06 107 GLU A O 1
ATOM 861 N N . ASN A 1 108 ? -23.918 -7.913 40.114 1.00 62.12 108 ASN A N 1
ATOM 862 C CA . ASN A 1 108 ? -23.235 -7.153 41.166 1.00 62.12 108 ASN A CA 1
ATOM 863 C C . ASN A 1 108 ? -24.139 -6.077 41.801 1.00 62.12 108 ASN A C 1
ATOM 865 O O . ASN A 1 108 ? -24.428 -5.030 41.216 1.00 62.12 108 ASN A O 1
ATOM 869 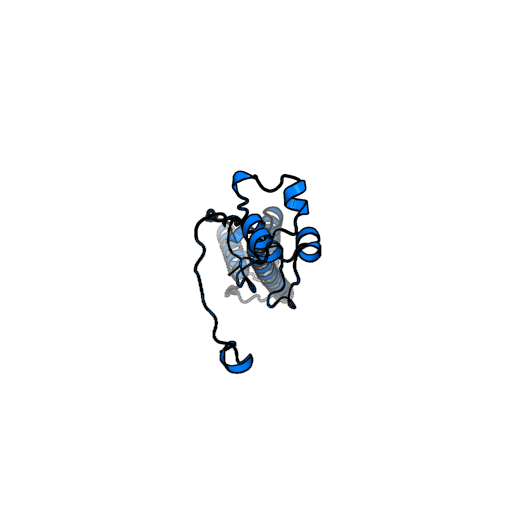N N . ARG A 1 109 ? -24.511 -6.271 43.077 1.00 56.56 109 ARG A N 1
ATOM 870 C CA . ARG A 1 109 ? -25.269 -5.274 43.870 1.00 56.56 109 ARG A CA 1
ATOM 871 C C . ARG A 1 109 ? -24.505 -3.960 44.115 1.00 56.56 109 ARG A C 1
ATOM 873 O O . ARG A 1 109 ? -25.154 -2.934 44.306 1.00 56.56 109 ARG A O 1
ATOM 880 N N . GLU A 1 110 ? -23.172 -3.988 44.085 1.00 58.34 110 GLU A N 1
ATOM 881 C CA . GLU A 1 110 ? -22.292 -2.818 44.266 1.00 58.34 110 GLU A CA 1
ATOM 882 C C . GLU A 1 110 ? -22.375 -1.841 43.077 1.00 58.34 110 GLU A C 1
ATOM 884 O O . GLU A 1 110 ? -22.538 -0.636 43.263 1.00 58.34 110 GLU A O 1
ATOM 889 N N . LEU A 1 111 ? -22.395 -2.362 41.844 1.00 56.72 111 LEU A N 1
ATOM 890 C CA . LEU A 1 111 ? -22.559 -1.568 40.616 1.00 56.72 111 LEU A CA 1
ATOM 891 C C . LEU A 1 111 ? -23.974 -0.996 40.472 1.00 56.72 111 LEU A C 1
ATOM 893 O O . LEU A 1 111 ? -24.171 0.072 39.898 1.00 56.72 111 LEU A O 1
ATOM 897 N N . ARG A 1 112 ? -24.978 -1.666 41.048 1.00 56.47 112 ARG A N 1
ATOM 898 C CA . ARG A 1 112 ? -26.369 -1.193 41.041 1.00 56.47 112 ARG A CA 1
ATOM 899 C C . ARG A 1 112 ? -26.591 0.073 41.878 1.00 56.47 112 ARG A C 1
ATOM 901 O O . ARG A 1 112 ? -27.572 0.772 41.635 1.00 56.47 112 ARG A O 1
ATOM 908 N N . LYS A 1 113 ? -25.711 0.365 42.843 1.00 56.62 113 LYS A N 1
ATOM 909 C CA . LYS A 1 113 ? -25.771 1.576 43.682 1.00 56.62 113 LYS A CA 1
ATOM 910 C C . LYS A 1 113 ? -25.102 2.799 43.044 1.00 56.62 113 LYS A C 1
ATOM 912 O O . LYS A 1 113 ? -25.288 3.901 43.552 1.00 56.62 113 LYS A O 1
ATOM 917 N N . GLN A 1 114 ? -24.330 2.635 41.967 1.00 61.56 114 GLN A N 1
ATOM 918 C CA . GLN A 1 114 ? -23.667 3.763 41.315 1.00 61.56 114 GLN A CA 1
ATOM 919 C C . GLN A 1 114 ? -24.624 4.577 40.434 1.00 61.56 114 GLN A C 1
ATOM 921 O O . GLN A 1 114 ? -25.551 4.050 39.818 1.00 61.56 114 GLN A O 1
ATOM 926 N N . SER A 1 115 ? -24.371 5.888 40.376 1.00 68.94 115 SER A N 1
ATOM 927 C CA . SER A 1 115 ? -25.085 6.822 39.504 1.00 68.94 115 SER A CA 1
ATOM 928 C C . SER A 1 115 ? -24.969 6.405 38.035 1.00 68.94 115 SER A C 1
ATOM 930 O O . SER A 1 115 ? -23.932 5.908 37.596 1.00 68.94 115 SER A O 1
ATOM 932 N N . ILE A 1 116 ? -26.020 6.676 37.257 1.00 68.81 116 ILE A N 1
ATOM 933 C CA . ILE A 1 116 ? -26.099 6.388 35.816 1.00 68.81 116 ILE A CA 1
ATOM 934 C C . ILE A 1 116 ? -24.900 7.005 35.072 1.00 68.81 116 ILE A C 1
ATOM 936 O O . ILE A 1 116 ? -24.377 6.402 34.143 1.00 68.81 116 ILE A O 1
ATOM 940 N N . ILE A 1 117 ? -24.409 8.162 35.526 1.00 73.06 117 ILE A N 1
ATOM 941 C CA . ILE A 1 117 ? -23.250 8.856 34.941 1.00 73.06 117 ILE A CA 1
ATOM 942 C C . ILE A 1 117 ? -21.957 8.039 35.104 1.00 73.06 117 ILE A C 1
ATOM 944 O O . ILE A 1 117 ? -21.195 7.908 34.149 1.00 73.06 117 ILE A O 1
ATOM 948 N N . ASN A 1 118 ? -21.733 7.434 36.275 1.00 72.50 118 ASN A N 1
ATOM 949 C CA . ASN A 1 118 ? -20.570 6.570 36.503 1.00 72.50 118 ASN A CA 1
ATOM 950 C C . ASN A 1 118 ? -20.646 5.286 35.673 1.00 72.50 118 ASN A C 1
ATOM 952 O O . ASN A 1 118 ? -19.622 4.820 35.180 1.00 72.50 118 ASN A O 1
ATOM 956 N N . LEU A 1 119 ? -21.851 4.745 35.469 1.00 70.50 119 LEU A N 1
ATOM 957 C CA . LEU A 1 119 ? -22.060 3.576 34.615 1.00 70.50 119 LEU A CA 1
ATOM 958 C C . LEU A 1 119 ? -21.660 3.872 33.163 1.00 70.50 119 LEU A C 1
ATOM 960 O O . LEU A 1 119 ? -20.936 3.088 32.551 1.00 70.50 119 LEU A O 1
ATOM 964 N N . TRP A 1 120 ? -22.081 5.018 32.621 1.00 73.31 120 TRP A N 1
ATOM 965 C CA . TRP A 1 120 ? -21.676 5.447 31.280 1.00 73.31 120 TRP A CA 1
ATOM 966 C C . TRP A 1 120 ? -20.171 5.689 31.187 1.00 73.31 120 TRP A C 1
ATOM 968 O O . TRP A 1 120 ? -19.544 5.205 30.248 1.00 73.31 120 TRP A O 1
ATOM 978 N N . ALA A 1 121 ? -19.578 6.363 32.176 1.00 75.50 121 ALA A N 1
ATOM 979 C CA . ALA A 1 121 ? -18.137 6.598 32.219 1.00 75.50 121 ALA A CA 1
ATOM 980 C C . ALA A 1 121 ? -17.341 5.283 32.236 1.00 75.50 121 ALA A C 1
ATOM 982 O O . ALA A 1 121 ? -16.394 5.133 31.468 1.00 75.50 121 ALA A O 1
ATOM 983 N N . MET A 1 122 ? -17.764 4.299 33.035 1.00 71.69 122 MET A N 1
ATOM 984 C CA . MET A 1 122 ? -17.141 2.973 33.067 1.00 71.69 122 MET A CA 1
ATOM 985 C C . MET A 1 122 ? -17.342 2.196 31.767 1.00 71.69 122 MET A C 1
ATOM 987 O O . MET A 1 122 ? -16.403 1.563 31.299 1.00 71.69 122 MET A O 1
ATOM 991 N N . THR A 1 123 ? -18.521 2.277 31.144 1.00 75.19 123 THR A N 1
ATOM 992 C CA . THR A 1 123 ? -18.793 1.612 29.856 1.00 75.19 123 THR A CA 1
ATOM 993 C C . THR A 1 123 ? -17.903 2.180 28.752 1.00 75.19 123 THR A C 1
ATOM 995 O O . THR A 1 123 ? -17.307 1.431 27.977 1.00 75.19 123 THR A O 1
ATOM 998 N N . VAL A 1 124 ? -17.772 3.509 28.692 1.00 77.94 124 VAL A N 1
ATOM 999 C CA . VAL A 1 124 ? -16.904 4.197 27.727 1.00 77.94 124 VAL A CA 1
ATOM 1000 C C . VAL A 1 124 ? -15.440 3.853 27.986 1.00 77.94 124 VAL A C 1
ATOM 1002 O O . VAL A 1 124 ? -14.734 3.491 27.050 1.00 77.94 124 VAL A O 1
ATOM 1005 N N . TRP A 1 125 ? -15.001 3.882 29.246 1.00 77.81 125 TRP A N 1
ATOM 1006 C CA . TRP A 1 125 ? -13.641 3.511 29.637 1.00 77.81 125 TRP A CA 1
ATOM 1007 C C . TRP A 1 125 ? -13.309 2.056 29.280 1.00 77.81 125 TRP A C 1
ATOM 1009 O O . TRP A 1 125 ? -12.264 1.776 28.699 1.00 77.81 125 TRP A O 1
ATOM 1019 N N . TYR A 1 126 ? -14.233 1.133 29.549 1.00 73.56 126 TYR A N 1
ATOM 1020 C CA . TYR A 1 126 ? -14.092 -0.286 29.229 1.00 73.56 126 TYR A CA 1
ATOM 1021 C C . TYR A 1 126 ? -14.050 -0.542 27.716 1.00 73.56 126 TYR A C 1
ATOM 1023 O O . TYR A 1 126 ? -13.233 -1.330 27.234 1.00 73.56 126 TYR A O 1
ATOM 1031 N N . THR A 1 127 ? -14.904 0.147 26.955 1.00 74.81 127 THR A N 1
ATOM 1032 C CA . THR A 1 127 ? -14.925 0.071 25.485 1.00 74.81 127 THR A CA 1
ATOM 1033 C C . THR A 1 127 ? -13.621 0.612 24.899 1.00 74.81 127 THR A C 1
ATOM 1035 O O . THR A 1 127 ? -13.055 0.009 23.990 1.00 74.81 127 THR A O 1
ATOM 1038 N N . PHE A 1 128 ? -13.107 1.713 25.455 1.00 76.38 128 PHE A N 1
ATOM 1039 C CA . PHE A 1 128 ? -11.840 2.314 25.046 1.00 76.38 128 PHE A CA 1
ATOM 1040 C C . PHE A 1 128 ? -10.640 1.400 25.349 1.00 76.38 128 PHE A C 1
ATOM 1042 O O . PHE A 1 128 ? -9.802 1.196 24.474 1.00 76.38 128 PHE A O 1
ATOM 1049 N N . GLY A 1 129 ? -10.592 0.777 26.533 1.00 73.50 129 GLY A N 1
ATOM 1050 C CA . GLY A 1 129 ? -9.554 -0.199 26.890 1.00 73.50 129 GLY A CA 1
ATOM 1051 C C . GLY A 1 129 ? -9.538 -1.415 25.957 1.00 73.50 129 GLY A C 1
ATOM 1052 O O . GLY A 1 129 ? -8.501 -1.747 25.382 1.00 73.50 129 GLY A O 1
ATOM 1053 N N . ASN A 1 130 ? -10.709 -2.011 25.697 1.00 70.94 130 ASN A N 1
ATOM 1054 C CA . ASN A 1 130 ? -10.825 -3.142 24.768 1.00 70.94 130 ASN A CA 1
ATOM 1055 C C . ASN A 1 130 ? -10.397 -2.795 23.336 1.00 70.94 130 ASN A C 1
ATOM 1057 O O . ASN A 1 130 ? -9.810 -3.639 22.662 1.00 70.94 130 ASN A O 1
ATOM 1061 N N . LEU A 1 131 ? -10.665 -1.572 22.867 1.00 69.31 131 LEU A N 1
ATOM 1062 C CA . LEU A 1 131 ? -10.291 -1.149 21.516 1.00 69.31 131 LEU A CA 1
ATOM 1063 C C . LEU A 1 131 ? -8.768 -1.076 21.329 1.00 69.31 131 LEU A C 1
ATOM 1065 O O . LEU A 1 131 ? -8.263 -1.416 20.264 1.00 69.31 131 LEU A O 1
ATOM 1069 N N . ILE A 1 132 ? -8.039 -0.643 22.360 1.00 69.06 132 ILE A N 1
ATOM 1070 C CA . ILE A 1 132 ? -6.574 -0.500 22.318 1.00 69.06 132 ILE A CA 1
ATOM 1071 C C . ILE A 1 132 ? -5.883 -1.837 22.662 1.00 69.06 132 ILE A C 1
ATOM 1073 O O 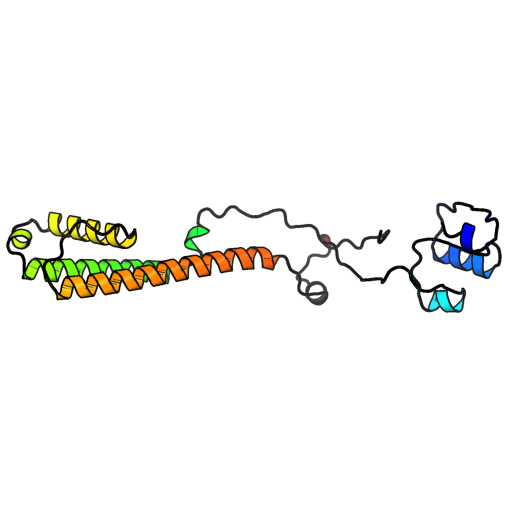. ILE A 1 132 ? -4.679 -1.988 22.482 1.00 69.06 132 ILE A O 1
ATOM 1077 N N . GLY A 1 133 ? -6.636 -2.841 23.123 1.00 63.50 133 GLY A N 1
ATOM 1078 C CA . GLY A 1 133 ? -6.092 -4.132 23.550 1.00 63.50 133 GLY A CA 1
ATOM 1079 C C . GLY A 1 133 ? -5.410 -4.089 24.921 1.00 63.50 133 GLY A C 1
ATOM 1080 O O . GLY A 1 133 ? -4.867 -5.101 25.360 1.00 63.50 133 GLY A O 1
ATOM 1081 N N . PHE A 1 134 ? -5.470 -2.953 25.625 1.00 57.25 134 PHE A N 1
ATOM 1082 C CA . PHE A 1 134 ? -5.182 -2.900 27.054 1.00 57.25 134 PHE A CA 1
ATOM 1083 C C . PHE A 1 134 ? -6.409 -3.435 27.776 1.00 57.25 134 PHE A C 1
ATOM 1085 O O . PHE A 1 134 ? -7.423 -2.745 27.894 1.00 57.25 134 PHE A O 1
ATOM 1092 N N . GLY A 1 135 ? -6.338 -4.693 28.208 1.00 56.34 135 GLY A N 1
ATOM 1093 C CA . GLY A 1 135 ? -7.411 -5.285 28.988 1.00 56.34 135 GLY A CA 1
ATOM 1094 C C . GLY A 1 135 ? -7.782 -4.377 30.147 1.00 56.34 135 GLY A C 1
ATOM 1095 O O . GLY A 1 135 ? -6.921 -3.926 30.895 1.00 56.34 135 GLY A O 1
ATOM 1096 N N . ALA A 1 136 ? -9.066 -4.039 30.241 1.00 54.78 136 ALA A N 1
ATOM 1097 C CA . ALA A 1 136 ? -9.544 -3.268 31.369 1.00 54.78 136 ALA A CA 1
ATOM 1098 C C . ALA A 1 136 ? -9.326 -4.098 32.641 1.00 54.78 136 ALA A C 1
ATOM 1100 O O . ALA A 1 136 ? -9.713 -5.268 32.666 1.00 54.78 136 ALA A O 1
ATOM 1101 N N . ASP A 1 137 ? -8.775 -3.481 33.691 1.00 52.56 137 ASP A N 1
ATOM 1102 C CA . ASP A 1 137 ? -8.664 -4.011 35.064 1.00 52.56 137 ASP A CA 1
ATOM 1103 C C . ASP A 1 137 ? -10.047 -4.196 35.736 1.00 52.56 137 ASP A C 1
ATOM 1105 O O . ASP A 1 137 ? -10.260 -3.901 36.910 1.00 52.56 137 ASP A O 1
ATOM 1109 N N . PHE A 1 138 ? -11.041 -4.649 34.973 1.00 55.69 138 PHE A N 1
ATOM 1110 C CA . PHE A 1 138 ? -12.337 -5.072 35.464 1.00 55.69 138 PHE A CA 1
ATOM 1111 C C . PHE A 1 138 ? -12.352 -6.590 35.508 1.00 55.69 138 PHE A C 1
ATOM 1113 O O . PHE A 1 138 ? -12.434 -7.275 34.488 1.00 55.69 138 PHE A O 1
ATOM 1120 N N . GLU A 1 139 ? -12.263 -7.113 36.723 1.00 57.12 139 GLU A N 1
ATOM 1121 C CA . GLU A 1 139 ? -12.363 -8.536 36.989 1.00 57.12 139 GLU A CA 1
ATOM 1122 C C . GLU A 1 139 ? -13.822 -8.975 36.801 1.00 57.12 139 GLU A C 1
ATOM 1124 O O . GLU A 1 139 ? -14.633 -8.928 37.726 1.00 57.12 139 GLU A O 1
ATOM 1129 N N . ILE A 1 140 ? -14.168 -9.355 35.567 1.00 61.78 140 ILE A N 1
ATOM 1130 C CA . ILE A 1 140 ? -15.514 -9.810 35.207 1.00 61.78 140 ILE A CA 1
ATOM 1131 C C . ILE A 1 140 ? -15.846 -11.037 36.055 1.00 61.78 140 ILE A C 1
ATOM 1133 O O . ILE A 1 140 ? -15.187 -12.087 35.955 1.00 61.78 140 ILE A O 1
ATOM 1137 N N . LYS A 1 141 ? -16.876 -10.920 36.894 1.00 65.94 141 LYS A N 1
ATOM 1138 C CA . LYS A 1 141 ? -17.282 -11.999 37.811 1.00 65.94 141 LYS A CA 1
ATOM 1139 C C . LYS A 1 141 ? -18.194 -13.025 37.137 1.00 65.94 141 LYS A C 1
ATOM 1141 O O . LYS A 1 141 ? -18.197 -14.189 37.527 1.00 65.94 141 LYS A O 1
ATOM 1146 N N . THR A 1 142 ? -18.905 -12.613 36.091 1.00 73.62 142 THR A N 1
ATOM 1147 C CA . THR A 1 142 ? -19.905 -13.417 35.379 1.00 73.62 142 THR A CA 1
ATOM 1148 C C . THR A 1 142 ? -19.284 -14.337 34.318 1.00 73.62 142 THR A C 1
ATOM 1150 O O . THR A 1 142 ? -18.501 -13.894 33.475 1.00 73.62 142 THR A O 1
ATOM 1153 N N . ALA A 1 143 ? -19.693 -15.611 34.277 1.00 74.69 143 ALA A N 1
ATOM 1154 C CA . ALA A 1 143 ? -19.208 -16.582 33.284 1.00 74.69 143 ALA A CA 1
ATOM 1155 C C . ALA A 1 143 ? -19.554 -16.199 31.827 1.00 74.69 143 ALA A C 1
ATOM 1157 O O . ALA A 1 143 ? -18.710 -16.324 30.940 1.00 74.69 143 ALA A O 1
ATOM 1158 N N . SER A 1 144 ? -20.762 -15.685 31.572 1.00 79.12 144 SER A N 1
ATOM 1159 C CA . SER A 1 144 ? -21.183 -15.220 30.238 1.00 79.12 144 SER A CA 1
ATOM 1160 C C . SER A 1 144 ? -20.478 -13.931 29.801 1.00 79.12 144 SER A C 1
ATOM 1162 O O . SER A 1 144 ? -20.162 -13.787 28.621 1.00 79.12 144 SER A O 1
ATOM 1164 N N . GLY A 1 145 ? -20.154 -13.033 30.740 1.00 78.19 145 GLY A N 1
ATOM 1165 C CA . GLY A 1 145 ? -19.346 -11.840 30.470 1.00 78.19 145 GLY A CA 1
ATOM 1166 C C . GLY A 1 145 ? -17.932 -12.200 30.006 1.00 78.19 145 GLY A C 1
ATOM 1167 O O . GLY A 1 145 ? -17.462 -11.675 29.002 1.00 78.19 145 GLY A O 1
ATOM 1168 N N . ARG A 1 146 ? -17.293 -13.187 30.652 1.00 81.75 146 ARG A N 1
ATOM 1169 C CA . ARG A 1 146 ? -15.970 -13.694 30.240 1.00 81.75 146 ARG A CA 1
ATOM 1170 C C . ARG A 1 146 ? -15.974 -14.282 28.829 1.00 81.75 146 ARG A C 1
ATOM 1172 O O . ARG A 1 146 ? -15.033 -14.044 28.077 1.00 81.75 146 ARG A O 1
ATOM 1179 N N . LEU A 1 147 ? -17.026 -15.018 28.459 1.00 83.56 147 LEU A N 1
ATOM 1180 C CA . LEU A 1 147 ? -17.155 -15.588 27.114 1.00 83.56 147 LEU A CA 1
ATOM 1181 C C . LEU A 1 147 ? -17.311 -14.493 26.045 1.00 83.56 147 LEU A C 1
ATOM 1183 O O . LEU A 1 147 ? -16.659 -14.557 25.004 1.00 83.56 147 LEU A O 1
ATOM 1187 N N . LEU A 1 148 ? -18.130 -13.472 26.319 1.00 82.88 148 LEU A N 1
ATOM 1188 C CA . LEU A 1 148 ? -18.304 -12.308 25.443 1.00 82.88 148 LEU A CA 1
ATOM 1189 C C . LEU A 1 148 ? -16.992 -11.545 25.246 1.00 82.88 148 LEU A C 1
ATOM 1191 O O . LEU A 1 148 ? -16.614 -11.249 24.113 1.00 82.88 148 LEU A O 1
ATOM 1195 N N . THR A 1 149 ? -16.264 -11.281 26.330 1.00 79.75 149 THR A N 1
ATOM 1196 C CA . THR A 1 149 ? -14.966 -10.607 26.273 1.00 79.75 149 THR A CA 1
ATOM 1197 C C . THR A 1 149 ? -13.932 -11.436 25.509 1.00 79.75 149 THR A C 1
ATOM 1199 O O . THR A 1 149 ? -13.222 -10.890 24.671 1.00 79.75 149 THR A O 1
ATOM 1202 N N . ALA A 1 150 ? -13.876 -12.756 25.714 1.00 83.69 150 ALA A N 1
ATOM 1203 C CA . ALA A 1 150 ? -12.990 -13.638 24.951 1.00 83.69 150 ALA A CA 1
ATOM 1204 C C . ALA A 1 150 ? -13.300 -13.616 23.441 1.00 83.69 150 ALA A C 1
ATOM 1206 O O . ALA A 1 150 ? -12.384 -13.529 22.622 1.00 83.69 150 ALA A O 1
ATOM 1207 N N . GLY A 1 151 ? -14.585 -13.631 23.066 1.00 85.50 151 GLY A N 1
ATOM 1208 C CA . GLY A 1 151 ? -15.013 -13.485 21.673 1.00 85.50 151 GLY A CA 1
ATOM 1209 C C . GLY A 1 151 ? -14.630 -12.129 21.072 1.00 85.50 151 GLY A C 1
ATOM 1210 O O . GLY A 1 151 ? -14.158 -12.069 19.936 1.00 85.50 151 GLY A O 1
ATOM 1211 N N . LEU A 1 152 ? -14.760 -11.048 21.847 1.00 82.81 152 LEU A N 1
ATOM 1212 C CA . LEU A 1 152 ? -14.361 -9.703 21.429 1.00 82.81 152 LEU A CA 1
ATOM 1213 C C . LEU A 1 152 ? -12.843 -9.586 21.228 1.00 82.81 152 LEU A C 1
ATOM 1215 O O . LEU A 1 152 ? -12.408 -8.977 20.253 1.00 82.81 152 LEU A O 1
ATOM 1219 N N . TYR A 1 153 ? -12.034 -10.207 22.092 1.00 84.56 153 TYR A N 1
ATOM 1220 C CA . TYR A 1 153 ? -10.581 -10.271 21.908 1.00 84.56 153 TYR A CA 1
ATOM 1221 C C . TYR A 1 153 ? -10.194 -11.004 20.626 1.00 84.56 153 TYR A C 1
ATOM 1223 O O . TYR A 1 153 ? -9.330 -10.532 19.887 1.00 84.56 153 TYR A O 1
ATOM 1231 N N . LEU A 1 154 ? -10.852 -12.129 20.330 1.00 86.81 154 LEU A N 1
ATOM 1232 C CA . LEU A 1 154 ? -10.620 -12.872 19.092 1.00 86.81 154 LEU A CA 1
ATOM 1233 C C . LEU A 1 154 ? -10.985 -12.016 17.871 1.00 86.81 154 LEU A C 1
ATOM 1235 O O . LEU A 1 154 ? -10.192 -11.911 16.935 1.00 86.81 154 LEU A O 1
ATOM 1239 N N . LEU A 1 155 ? -12.137 -11.340 17.905 1.00 86.94 155 LEU A N 1
ATOM 1240 C CA . LEU A 1 155 ? -12.549 -10.397 16.862 1.00 86.94 155 LEU A CA 1
ATOM 1241 C C . LEU A 1 155 ? -11.503 -9.287 16.663 1.00 86.94 155 LEU A C 1
ATOM 1243 O O . LEU A 1 155 ? -11.108 -9.014 15.531 1.00 86.94 155 LEU A O 1
ATOM 1247 N N . CYS A 1 156 ? -11.032 -8.671 17.750 1.00 84.81 156 CYS A N 1
ATOM 1248 C CA . CYS A 1 156 ? -10.025 -7.611 17.711 1.00 84.81 156 CYS A CA 1
ATOM 1249 C C . CYS A 1 156 ? -8.717 -8.100 17.073 1.00 84.81 156 CYS A C 1
ATOM 1251 O O . CYS A 1 156 ? -8.172 -7.437 16.191 1.00 84.81 156 CYS A O 1
ATOM 1253 N N . LEU A 1 157 ? -8.263 -9.305 17.425 1.00 87.06 157 LEU A N 1
ATOM 1254 C CA . LEU A 1 157 ? -7.071 -9.919 16.839 1.00 87.06 157 LEU A CA 1
ATOM 1255 C C . LEU A 1 157 ? -7.211 -10.093 15.318 1.00 87.06 157 LEU A C 1
ATOM 1257 O O . LEU A 1 157 ? -6.300 -9.736 14.568 1.00 87.06 157 LEU A O 1
ATOM 1261 N N . VAL A 1 158 ? -8.364 -10.577 14.846 1.00 90.38 158 VAL A N 1
ATOM 1262 C CA . VAL A 1 158 ? -8.650 -10.721 13.407 1.00 90.38 158 VAL A CA 1
ATOM 1263 C C . VAL A 1 158 ? -8.703 -9.359 12.704 1.00 90.38 158 VAL A C 1
ATOM 1265 O O . VAL A 1 158 ? -8.183 -9.222 11.592 1.00 90.38 158 VAL A O 1
ATOM 1268 N N . LEU A 1 159 ? -9.286 -8.340 13.341 1.00 88.62 159 LEU A N 1
ATOM 1269 C CA . LEU A 1 159 ? -9.337 -6.976 12.807 1.00 88.62 159 LEU A CA 1
ATOM 1270 C C . LEU A 1 159 ? -7.936 -6.370 12.662 1.00 88.62 159 LEU A C 1
ATOM 1272 O O . LEU A 1 159 ? -7.619 -5.834 11.602 1.00 88.62 159 LEU A O 1
ATOM 1276 N N . VAL A 1 160 ? -7.076 -6.502 13.676 1.00 87.38 160 VAL A N 1
ATOM 1277 C CA . VAL A 1 160 ? -5.687 -6.010 13.640 1.00 87.38 160 VAL A CA 1
ATOM 1278 C C . VAL A 1 160 ? -4.871 -6.729 12.561 1.00 87.38 160 VAL A C 1
ATOM 1280 O O . VAL A 1 160 ? -4.130 -6.085 11.812 1.00 87.38 160 VAL A O 1
ATOM 1283 N N . ALA A 1 161 ? -5.037 -8.048 12.424 1.00 90.44 161 ALA A N 1
ATOM 1284 C CA . ALA A 1 161 ? -4.381 -8.822 11.372 1.00 90.44 161 ALA A CA 1
ATOM 1285 C C . ALA A 1 161 ? -4.822 -8.367 9.969 1.00 90.44 161 ALA A C 1
ATOM 1287 O O . ALA A 1 161 ? -3.983 -8.125 9.101 1.00 90.44 161 ALA A O 1
ATOM 1288 N N . SER A 1 162 ? -6.129 -8.176 9.768 1.00 90.94 162 SER A N 1
ATOM 1289 C CA . SER A 1 162 ? -6.700 -7.720 8.493 1.00 90.94 162 SER A CA 1
ATOM 1290 C C . SER A 1 162 ? -6.278 -6.290 8.151 1.00 90.94 162 SER A C 1
ATOM 1292 O O . SER A 1 162 ? -5.941 -6.002 7.005 1.00 90.94 162 SER A O 1
ATOM 1294 N N . TYR A 1 163 ? -6.230 -5.403 9.148 1.00 89.62 163 TYR A N 1
ATOM 1295 C CA . TYR A 1 163 ? -5.730 -4.037 8.994 1.00 89.62 163 TYR A CA 1
ATOM 1296 C C . TYR A 1 163 ? -4.275 -4.036 8.518 1.00 89.62 163 TYR A C 1
ATOM 1298 O O . TYR A 1 163 ? -3.938 -3.376 7.537 1.00 89.62 163 TYR A O 1
ATOM 1306 N N . THR A 1 164 ? -3.426 -4.826 9.179 1.00 89.69 164 THR A N 1
ATOM 1307 C CA . THR A 1 164 ? -2.000 -4.933 8.846 1.00 89.69 164 THR A CA 1
ATOM 1308 C C . THR A 1 164 ? -1.800 -5.501 7.438 1.00 89.69 164 THR A C 1
ATOM 1310 O O . THR A 1 164 ? -0.977 -4.988 6.679 1.00 89.69 164 THR A O 1
ATOM 1313 N N . ALA A 1 165 ? -2.587 -6.510 7.051 1.00 90.00 165 ALA A N 1
ATOM 1314 C CA . ALA A 1 165 ? -2.562 -7.082 5.707 1.00 90.00 165 ALA A CA 1
ATOM 1315 C C . ALA A 1 165 ? -2.990 -6.068 4.633 1.00 90.00 165 ALA A C 1
ATOM 1317 O O . ALA A 1 165 ? -2.280 -5.890 3.643 1.00 90.00 165 ALA A O 1
ATOM 1318 N N . ASN A 1 166 ? -4.101 -5.357 4.841 1.00 90.25 166 ASN A N 1
ATOM 1319 C CA . ASN A 1 166 ? -4.593 -4.353 3.894 1.00 90.25 166 ASN A CA 1
ATOM 1320 C C . ASN A 1 166 ? -3.634 -3.166 3.763 1.00 90.25 166 ASN A C 1
ATOM 1322 O O . ASN A 1 166 ? -3.380 -2.697 2.657 1.00 90.25 166 ASN A O 1
ATOM 1326 N N . LEU A 1 167 ? -3.031 -2.728 4.869 1.00 86.12 167 LEU A N 1
ATOM 1327 C CA . LEU A 1 167 ? -1.995 -1.699 4.851 1.00 86.12 167 LEU A CA 1
ATOM 1328 C C . LEU A 1 167 ? -0.769 -2.154 4.039 1.00 86.12 167 LEU A C 1
ATOM 1330 O O . LEU A 1 167 ? -0.243 -1.398 3.221 1.00 86.12 167 LEU A O 1
ATOM 1334 N N . ALA A 1 168 ? -0.318 -3.399 4.224 1.00 86.81 168 ALA A N 1
ATOM 1335 C CA . ALA A 1 168 ? 0.794 -3.963 3.460 1.00 86.81 168 ALA A CA 1
ATOM 1336 C C . ALA A 1 168 ? 0.468 -4.090 1.959 1.00 86.81 168 ALA A C 1
ATOM 1338 O O . ALA A 1 168 ? 1.327 -3.810 1.112 1.00 86.81 168 ALA A O 1
ATOM 1339 N N . LEU A 1 169 ? -0.771 -4.463 1.619 1.00 85.88 169 LEU A N 1
ATOM 1340 C CA . LEU A 1 169 ? -1.263 -4.486 0.241 1.00 85.88 169 LEU A CA 1
ATOM 1341 C C . LEU A 1 169 ? -1.234 -3.089 -0.381 1.00 85.88 169 LEU A C 1
ATOM 1343 O O . LEU A 1 169 ? -0.672 -2.925 -1.464 1.00 85.88 169 LEU A O 1
ATOM 1347 N N . ASP A 1 170 ? -1.731 -2.071 0.317 1.00 81.94 170 ASP A N 1
ATOM 1348 C CA . ASP A 1 170 ? -1.725 -0.687 -0.166 1.00 81.94 170 ASP A CA 1
ATOM 1349 C C . ASP A 1 170 ? -0.302 -0.159 -0.416 1.00 81.94 170 ASP A C 1
ATOM 1351 O O . ASP A 1 170 ? -0.043 0.499 -1.433 1.00 81.94 170 ASP A O 1
ATOM 1355 N N . LEU A 1 171 ? 0.656 -0.490 0.457 1.00 79.50 171 LEU A N 1
ATOM 1356 C CA . LEU A 1 171 ? 2.070 -0.140 0.272 1.00 79.50 171 LEU A CA 1
ATOM 1357 C C . LEU A 1 171 ? 2.687 -0.847 -0.943 1.00 79.50 171 LEU A C 1
ATOM 1359 O O . LEU A 1 171 ? 3.508 -0.264 -1.658 1.00 79.50 171 LEU A O 1
ATOM 1363 N N . THR A 1 172 ? 2.281 -2.088 -1.201 1.00 81.88 172 THR A N 1
ATOM 1364 C CA . THR A 1 172 ? 2.757 -2.874 -2.346 1.00 81.88 172 THR A CA 1
ATOM 1365 C C . THR A 1 172 ? 2.153 -2.365 -3.656 1.00 81.88 172 THR A C 1
ATOM 1367 O O . THR A 1 172 ? 2.874 -2.153 -4.633 1.00 81.88 172 THR A O 1
ATOM 1370 N N . ILE A 1 173 ? 0.854 -2.059 -3.675 1.00 73.56 173 ILE A N 1
ATOM 1371 C CA . ILE A 1 173 ? 0.146 -1.511 -4.840 1.00 73.56 173 ILE A CA 1
ATOM 1372 C C . ILE A 1 173 ? 0.651 -0.108 -5.179 1.00 73.56 173 ILE A C 1
ATOM 1374 O O . ILE A 1 173 ? 0.856 0.206 -6.351 1.00 73.56 173 ILE A O 1
ATOM 1378 N N . SER A 1 174 ? 0.926 0.729 -4.177 1.00 66.25 174 SER A N 1
ATOM 1379 C CA . SER A 1 174 ? 1.499 2.063 -4.398 1.00 66.25 174 SER A CA 1
ATOM 1380 C C . SER A 1 174 ? 2.867 1.996 -5.085 1.00 66.25 174 SER A C 1
ATOM 1382 O O . SER A 1 174 ? 3.176 2.835 -5.931 1.00 66.25 174 SER A O 1
ATOM 1384 N N . LYS A 1 175 ? 3.668 0.960 -4.800 1.00 59.75 175 LYS A N 1
ATOM 1385 C CA . LYS A 1 175 ? 4.903 0.674 -5.547 1.00 59.75 175 LYS A CA 1
ATOM 1386 C C . LYS A 1 175 ? 4.610 0.146 -6.957 1.00 59.75 175 LYS A C 1
ATOM 1388 O O . LYS A 1 175 ? 5.274 0.568 -7.902 1.00 59.75 175 LYS A O 1
ATOM 1393 N N . SER A 1 176 ? 3.591 -0.701 -7.113 1.00 58.28 176 SER A N 1
ATOM 1394 C CA . SER A 1 176 ? 3.201 -1.312 -8.393 1.00 58.28 176 SER A CA 1
ATOM 1395 C C . SER A 1 176 ? 2.544 -0.351 -9.387 1.00 58.28 176 SER A C 1
ATOM 1397 O O . SER A 1 176 ? 2.630 -0.584 -10.589 1.00 58.28 176 SER A O 1
ATOM 1399 N N . LYS A 1 177 ? 1.916 0.743 -8.938 1.00 56.34 177 LYS A N 1
ATOM 1400 C CA . LYS A 1 177 ? 1.234 1.724 -9.809 1.00 56.34 177 LYS A CA 1
ATOM 1401 C C . LYS A 1 177 ? 2.169 2.413 -10.819 1.00 56.34 177 LYS A C 1
ATOM 1403 O O . LYS A 1 177 ? 1.693 3.051 -11.751 1.00 56.34 177 LYS A O 1
ATOM 1408 N N . ASN A 1 178 ? 3.484 2.269 -10.634 1.00 58.00 178 ASN A N 1
ATOM 1409 C CA . ASN A 1 178 ? 4.523 2.767 -11.536 1.00 58.00 178 ASN A CA 1
ATOM 1410 C C . ASN A 1 178 ? 4.990 1.734 -12.580 1.00 58.00 178 ASN A C 1
ATOM 1412 O O . ASN A 1 178 ? 5.878 2.043 -13.373 1.00 58.00 178 ASN A O 1
ATOM 1416 N N . ILE A 1 179 ? 4.433 0.520 -12.586 1.00 56.66 179 ILE A N 1
ATOM 1417 C CA . ILE A 1 179 ? 4.783 -0.528 -13.548 1.00 56.66 179 ILE A CA 1
ATOM 1418 C C . ILE A 1 179 ? 3.797 -0.438 -14.717 1.00 56.66 179 ILE A C 1
ATOM 1420 O O . ILE A 1 179 ? 2.665 -0.911 -14.644 1.00 56.66 179 ILE A O 1
ATOM 1424 N N . ILE A 1 180 ? 4.225 0.231 -15.787 1.00 59.34 180 ILE A N 1
ATOM 1425 C CA . ILE A 1 180 ? 3.542 0.204 -17.087 1.00 59.34 180 ILE A CA 1
ATOM 1426 C C . ILE A 1 180 ? 3.539 -1.243 -17.582 1.00 59.34 180 ILE A C 1
ATOM 1428 O O . ILE A 1 180 ? 4.570 -1.913 -17.528 1.00 59.34 180 ILE A O 1
ATOM 1432 N N . SER A 1 181 ? 2.387 -1.727 -18.045 1.00 61.69 181 SER A N 1
ATOM 1433 C CA . SER A 1 181 ? 2.215 -3.139 -18.416 1.00 61.69 181 SER A CA 1
ATOM 1434 C C . SER A 1 181 ? 2.696 -3.436 -19.839 1.00 61.69 181 SER A C 1
ATOM 1436 O O . SER A 1 181 ? 2.975 -4.586 -20.163 1.00 61.69 181 SER A O 1
ATOM 1438 N N . GLY A 1 182 ? 2.856 -2.411 -20.683 1.00 63.97 182 GLY A N 1
ATOM 1439 C CA . GLY A 1 182 ? 3.449 -2.570 -22.007 1.00 63.97 182 GLY A CA 1
ATOM 1440 C C . GLY A 1 182 ? 3.224 -1.388 -22.945 1.00 63.97 182 GLY A C 1
ATOM 1441 O O . GLY A 1 182 ? 2.744 -0.326 -22.555 1.00 63.97 182 GLY A O 1
ATOM 1442 N N . ILE A 1 183 ? 3.563 -1.593 -24.219 1.00 65.44 183 ILE A N 1
ATOM 1443 C CA . ILE A 1 183 ? 3.425 -0.591 -25.288 1.00 65.44 183 ILE A CA 1
ATOM 1444 C C . ILE A 1 183 ? 1.963 -0.227 -25.589 1.00 65.44 183 ILE A C 1
ATOM 1446 O O . ILE A 1 183 ? 1.685 0.829 -26.157 1.00 65.44 183 ILE A O 1
ATOM 1450 N N . ASP A 1 184 ? 1.020 -1.072 -25.177 1.00 69.19 184 ASP A N 1
ATOM 1451 C CA . ASP A 1 184 ? -0.407 -0.838 -25.384 1.00 69.19 184 ASP A CA 1
ATOM 1452 C C . ASP A 1 184 ? -0.946 0.297 -24.496 1.00 69.19 184 ASP A C 1
ATOM 1454 O O . ASP A 1 184 ? -1.833 1.027 -24.934 1.00 69.19 184 ASP A O 1
ATOM 1458 N N . ASP A 1 185 ? -0.327 0.554 -23.334 1.00 67.88 185 ASP A N 1
ATOM 1459 C CA . ASP A 1 185 ? -0.632 1.727 -22.493 1.00 67.88 185 ASP A CA 1
ATOM 1460 C C . ASP A 1 185 ? -0.242 3.054 -23.186 1.00 67.88 185 ASP A C 1
ATOM 1462 O O . ASP A 1 185 ? -0.825 4.109 -22.914 1.00 67.88 185 ASP A O 1
ATOM 1466 N N . ILE A 1 186 ? 0.738 3.015 -24.102 1.00 66.75 186 ILE A N 1
ATOM 1467 C CA . ILE A 1 186 ? 1.133 4.166 -24.933 1.00 66.75 186 ILE A CA 1
ATOM 1468 C C . ILE A 1 186 ? 0.102 4.375 -26.046 1.00 66.75 186 ILE A C 1
ATOM 1470 O O . ILE A 1 186 ? -0.334 5.501 -26.278 1.00 66.75 186 ILE A O 1
ATOM 1474 N N . LYS A 1 187 ? -0.333 3.292 -26.705 1.00 65.88 187 LYS A N 1
ATOM 1475 C CA . LYS A 1 187 ? -1.350 3.349 -27.770 1.00 65.88 187 LYS A CA 1
ATOM 1476 C C . LYS A 1 187 ? -2.708 3.826 -27.257 1.00 65.88 187 LYS A C 1
ATOM 1478 O O . LYS A 1 187 ? -3.409 4.530 -27.974 1.00 65.88 187 LYS A O 1
ATOM 1483 N N . SER A 1 188 ? -3.068 3.477 -26.023 1.00 66.88 188 SER A N 1
ATOM 1484 C CA . SER A 1 188 ? -4.332 3.886 -25.406 1.00 66.88 188 SER A CA 1
ATOM 1485 C C . SER A 1 188 ? -4.323 5.326 -24.867 1.00 66.88 188 SER A C 1
ATOM 1487 O O . SER A 1 188 ? -5.302 5.744 -24.253 1.00 66.88 188 SER A O 1
ATOM 1489 N N . GLY A 1 189 ? -3.228 6.083 -25.035 1.00 63.34 189 GLY A N 1
ATOM 1490 C CA . GLY A 1 189 ? -3.131 7.488 -24.616 1.00 63.34 189 GLY A CA 1
ATOM 1491 C C . GLY A 1 189 ? -3.054 7.705 -23.100 1.00 63.34 189 GLY A C 1
ATOM 1492 O O . GLY A 1 189 ? -3.205 8.829 -22.627 1.00 63.34 189 GLY A O 1
ATOM 1493 N N . LYS A 1 190 ? -2.800 6.649 -22.317 1.00 62.34 190 LYS A N 1
ATOM 1494 C CA . LYS A 1 190 ? -2.681 6.724 -20.850 1.00 62.34 190 LYS A CA 1
ATOM 1495 C C . LYS A 1 190 ? -1.402 7.451 -20.410 1.00 62.34 190 LYS A C 1
ATOM 1497 O O . LYS A 1 190 ? -1.293 7.891 -19.267 1.00 62.34 190 LYS A O 1
ATOM 1502 N N . ILE A 1 191 ? -0.444 7.594 -21.326 1.00 60.81 191 ILE A N 1
ATOM 1503 C CA . ILE A 1 191 ? 0.837 8.268 -21.127 1.00 60.81 191 ILE A CA 1
ATOM 1504 C C . ILE A 1 191 ? 0.887 9.483 -22.060 1.00 60.81 191 ILE A C 1
ATOM 1506 O O . ILE A 1 191 ? 0.813 9.349 -23.278 1.00 60.81 191 ILE A O 1
ATOM 1510 N N . LEU A 1 192 ? 1.027 10.683 -21.490 1.00 58.19 192 LEU A N 1
ATOM 1511 C CA . LEU A 1 192 ? 1.239 11.914 -22.258 1.00 58.19 192 LEU A CA 1
ATOM 1512 C C . LEU A 1 192 ? 2.580 11.835 -23.005 1.00 58.19 192 LEU A C 1
ATOM 1514 O O . LEU A 1 192 ? 3.616 11.622 -22.373 1.00 58.19 192 LEU A O 1
ATOM 1518 N N . PHE A 1 193 ? 2.576 12.077 -24.321 1.00 57.50 193 PHE A N 1
ATOM 1519 C CA . PHE A 1 193 ? 3.771 12.030 -25.184 1.00 57.50 193 PHE A CA 1
ATOM 1520 C C . PHE A 1 193 ? 4.942 12.888 -24.677 1.00 57.50 193 PHE A C 1
ATOM 1522 O O . PHE A 1 193 ? 6.095 12.527 -24.879 1.00 57.50 193 PHE A O 1
ATOM 1529 N N . ASN A 1 194 ? 4.663 13.961 -23.928 1.00 61.38 194 ASN A N 1
ATOM 1530 C CA . ASN A 1 194 ? 5.677 14.820 -23.302 1.00 61.38 194 ASN A CA 1
ATOM 1531 C C . ASN A 1 194 ? 6.521 14.120 -22.207 1.00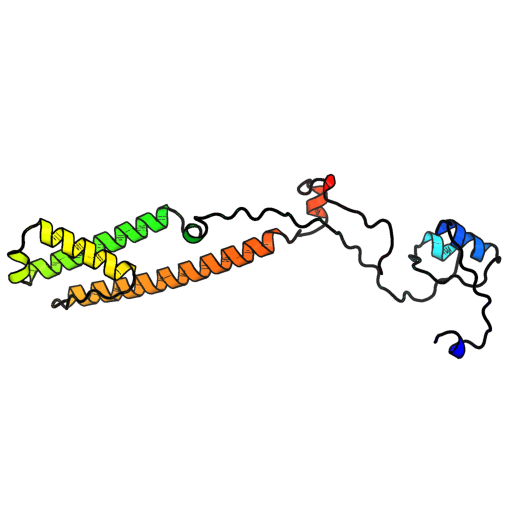 61.38 194 ASN A C 1
ATOM 1533 O O . ASN A 1 194 ? 7.444 14.709 -21.657 1.00 61.38 194 ASN A O 1
ATOM 1537 N N . ARG A 1 195 ? 6.187 12.878 -21.832 1.00 57.47 195 ARG A N 1
ATOM 1538 C CA . ARG A 1 195 ? 6.916 12.081 -20.827 1.00 57.47 195 ARG A CA 1
ATOM 1539 C C . ARG A 1 195 ? 7.703 10.913 -21.423 1.00 57.47 195 ARG A C 1
ATOM 1541 O O . ARG A 1 195 ? 8.374 10.207 -20.669 1.00 57.47 195 ARG A O 1
ATOM 1548 N N . ILE A 1 196 ? 7.609 10.699 -22.736 1.00 60.47 196 ILE A N 1
ATOM 1549 C CA . ILE A 1 196 ? 8.280 9.605 -23.440 1.00 60.47 196 ILE A CA 1
ATOM 1550 C C . ILE A 1 196 ? 9.528 10.176 -24.107 1.00 60.47 196 ILE A C 1
ATOM 1552 O O . ILE A 1 196 ? 9.437 10.953 -25.054 1.00 60.47 196 ILE A O 1
ATOM 1556 N N . GLY A 1 197 ? 10.697 9.786 -23.607 1.00 57.47 197 GLY A N 1
ATOM 1557 C CA . GLY A 1 197 ? 11.959 10.013 -24.298 1.00 57.47 197 GLY A CA 1
ATOM 1558 C C . GLY A 1 197 ? 12.290 8.796 -25.149 1.00 57.47 197 GLY A C 1
ATOM 1559 O O . GLY A 1 197 ? 12.334 7.679 -24.635 1.00 57.47 197 GLY A O 1
ATOM 1560 N N . ILE A 1 198 ? 12.544 8.996 -26.440 1.00 55.81 198 ILE A N 1
ATOM 1561 C CA . ILE A 1 198 ? 13.301 8.014 -27.218 1.00 55.81 198 ILE A CA 1
ATOM 1562 C C . ILE A 1 198 ? 14.770 8.348 -26.952 1.00 55.81 198 ILE A C 1
ATOM 1564 O O . ILE A 1 198 ? 15.167 9.477 -27.249 1.00 55.81 198 ILE A O 1
ATOM 1568 N N . PRO A 1 199 ? 15.582 7.446 -26.373 1.00 52.34 199 PRO A N 1
ATOM 1569 C CA . PRO A 1 199 ? 17.018 7.669 -26.317 1.00 52.34 199 PRO A CA 1
ATOM 1570 C C . PRO A 1 199 ? 17.540 7.710 -27.756 1.00 52.34 199 PRO A C 1
ATOM 1572 O O . PRO A 1 199 ? 17.655 6.686 -28.428 1.00 52.34 199 PRO A O 1
ATOM 1575 N N . VAL A 1 200 ? 17.795 8.914 -28.265 1.00 51.78 200 VAL A N 1
ATOM 1576 C CA . VAL A 1 200 ? 18.442 9.112 -29.561 1.00 51.78 200 VAL A CA 1
ATOM 1577 C C . VAL A 1 200 ? 19.942 9.115 -29.294 1.00 51.78 200 VAL A C 1
ATOM 1579 O O . VAL A 1 200 ? 20.547 10.163 -29.090 1.00 51.78 200 VAL A O 1
ATOM 1582 N N . GLY A 1 201 ? 20.518 7.918 -29.200 1.00 47.91 201 GLY A N 1
ATOM 1583 C CA . GLY A 1 201 ? 21.941 7.725 -28.931 1.00 47.91 201 GLY A CA 1
ATOM 1584 C C . GLY A 1 201 ? 22.211 6.700 -27.835 1.00 47.91 201 GLY A C 1
ATOM 1585 O O . GLY A 1 201 ? 21.740 6.844 -26.710 1.00 47.91 201 GLY A O 1
ATOM 1586 N N . THR A 1 202 ? 23.009 5.700 -28.217 1.00 41.03 202 THR A N 1
ATOM 1587 C CA . THR A 1 202 ? 23.761 4.739 -27.394 1.00 41.03 202 THR A CA 1
ATOM 1588 C C . THR A 1 202 ? 22.970 3.939 -26.362 1.00 41.03 202 THR A C 1
ATOM 1590 O O . THR A 1 202 ? 22.690 4.400 -25.256 1.00 41.03 202 THR A O 1
ATOM 1593 N N . ALA A 1 203 ? 22.730 2.671 -26.701 1.00 41.53 203 ALA A N 1
ATOM 1594 C CA . ALA A 1 203 ? 22.695 1.611 -25.707 1.00 41.53 203 ALA A CA 1
ATOM 1595 C C . ALA A 1 203 ? 24.156 1.290 -25.353 1.00 41.53 203 ALA A C 1
ATOM 1597 O O . ALA A 1 203 ? 24.829 0.557 -26.070 1.00 41.53 203 ALA A O 1
ATOM 1598 N N . SER A 1 204 ? 24.664 1.926 -24.297 1.00 36.75 204 SER A N 1
ATOM 1599 C CA . SER A 1 204 ? 25.881 1.479 -23.612 1.00 36.75 204 SER A CA 1
ATOM 1600 C C . SER A 1 204 ? 25.616 0.198 -22.834 1.00 36.75 204 SER A C 1
ATOM 1602 O O . SER A 1 204 ? 24.583 0.195 -22.119 1.00 36.75 204 SER A O 1
#

Sequence (204 aa):
LPQKKMGFIPNIELISNRTYTSLGELVENCVYDIIVGDITVTAVRREKVGFSQGIFENSLRIVMQKTPYTQIDLLAFLRPFTLNLWLLILATTMLTGILICFLERQENRELRKQSIINLWAMTVWYTFGNLIGFGADFEIKTASGRLLTAGLYLLCLVLVASYTANLALDLTISKSKNIISGIDDIKSGKILFNRIGIPVGTAS

Foldseek 3Di:
DVCVVPVDDDDDDDDPDDDLVVVLVCCLVVVDVDDDDPHDDDPVSCVRDPDDPDPDDDDDDWDFDDDPDDDPDPCLLVVLDDPVVVVVLLVVLLVLLVVLLVVQCVPDPVSVPDDPVVSVVVSVVCSVCLLVVNHPPDPRPDPVSVVSSVVSNVVSVVVVVSSVVSSVVVVVVVVVVPDDPDCVCVVVVVDDPVGTDDPPDDPD